Protein AF-A0A0S8DWH2-F1 (afdb_monomer_lite)

Sequence (334 aa):
MNEKETEKAPIVVSKSFMAVGPTLHYSHKNVLICWLLALAAFGVSCVFWSKIVSHTFWPFDAQTVTNPAFWRLDRSITTGVSIFEYPWQILVLGLLMGILAIVPVLISQLMSFRYSIPLVLQIAILANLPAFAICVLVSCIAAACRPLRFRSRFIAIALCAAPQLLYWGYFGPARGVEPIAWGVSFAPWICAWFDAMVIAGFVLGIGHFTRYRPGLTWIFTALTLVIAVVVFEKAIGFDELGYNLYVARNDPEHVSAFYDRAITKALDRTMQDADTKELLDKLFYPPDPIARRAELRTEVQKQLKNDNWPSWFTVPPELEYKQRKEELLKQYEL

Structure (mmCIF, N/CA/C/O backbone):
data_AF-A0A0S8DWH2-F1
#
_entry.id   AF-A0A0S8DWH2-F1
#
loop_
_atom_site.group_PDB
_atom_site.id
_atom_site.type_symbol
_atom_site.label_atom_id
_atom_site.label_alt_id
_atom_site.label_comp_id
_atom_site.label_asym_id
_atom_site.label_entity_id
_atom_site.label_seq_id
_atom_site.pdbx_PDB_ins_code
_atom_site.Cartn_x
_atom_site.Cartn_y
_atom_site.Cartn_z
_atom_site.occupancy
_atom_site.B_iso_or_equiv
_atom_site.auth_seq_id
_atom_site.auth_comp_id
_atom_site.auth_asym_id
_atom_site.auth_atom_id
_atom_site.pdbx_PDB_model_num
ATOM 1 N N . MET A 1 1 ? 28.442 24.600 -68.730 1.00 42.12 1 MET A N 1
ATOM 2 C CA . MET A 1 1 ? 27.976 23.527 -67.828 1.00 42.12 1 MET A CA 1
ATOM 3 C C . MET A 1 1 ? 28.825 23.565 -66.576 1.00 42.12 1 MET A C 1
ATOM 5 O O . MET A 1 1 ? 30.019 23.350 -66.690 1.00 42.12 1 MET A O 1
ATOM 9 N N . ASN A 1 2 ? 28.233 23.925 -65.440 1.00 39.81 2 ASN A N 1
ATOM 10 C CA . ASN A 1 2 ? 28.761 23.653 -64.101 1.00 39.81 2 ASN A CA 1
ATOM 11 C C . ASN A 1 2 ? 27.580 23.783 -63.134 1.00 39.81 2 ASN A C 1
ATOM 13 O O . ASN A 1 2 ? 27.291 24.865 -62.625 1.00 39.81 2 ASN A O 1
ATOM 17 N N . GLU A 1 3 ? 26.847 22.684 -62.964 1.00 43.75 3 GLU A N 1
ATOM 18 C CA . GLU A 1 3 ? 25.865 22.541 -61.893 1.00 43.75 3 GLU A CA 1
ATOM 19 C C . GLU A 1 3 ? 26.628 22.296 -60.589 1.00 43.75 3 GLU A C 1
ATOM 21 O O . GLU A 1 3 ? 27.319 21.294 -60.428 1.00 43.75 3 GLU A O 1
ATOM 26 N N . LYS A 1 4 ? 26.546 23.262 -59.671 1.00 48.41 4 LYS A N 1
ATOM 27 C CA . LYS A 1 4 ? 26.978 23.094 -58.284 1.00 48.41 4 LYS A CA 1
ATOM 28 C C . LYS A 1 4 ? 25.904 22.294 -57.554 1.00 48.41 4 LYS A C 1
ATOM 30 O O . LYS A 1 4 ? 24.844 22.834 -57.237 1.00 48.41 4 LYS A O 1
ATOM 35 N N . GLU A 1 5 ? 26.198 21.031 -57.266 1.00 51.09 5 GLU A N 1
ATOM 36 C CA . GLU A 1 5 ? 25.458 20.257 -56.274 1.00 51.09 5 GLU A CA 1
ATOM 37 C C . GLU A 1 5 ? 25.492 20.996 -54.931 1.00 51.09 5 GLU A C 1
ATOM 39 O O . GLU A 1 5 ? 26.545 21.347 -54.398 1.00 51.09 5 GLU A O 1
ATOM 44 N N . THR A 1 6 ? 24.308 21.289 -54.406 1.00 50.69 6 THR A N 1
ATOM 45 C CA . THR A 1 6 ? 24.119 21.895 -53.091 1.00 50.69 6 THR A CA 1
ATOM 46 C C . THR A 1 6 ? 24.064 20.769 -52.067 1.00 50.69 6 THR A C 1
ATOM 48 O O . THR A 1 6 ? 23.075 20.044 -51.957 1.00 50.69 6 THR A O 1
ATOM 51 N N . GLU A 1 7 ? 25.161 20.615 -51.334 1.00 49.44 7 GLU A N 1
ATOM 52 C CA . GLU A 1 7 ? 25.314 19.695 -50.212 1.00 49.44 7 GLU A CA 1
ATOM 53 C C . GLU A 1 7 ? 24.262 20.023 -49.134 1.00 49.44 7 GLU A C 1
ATOM 55 O O . GLU A 1 7 ? 24.327 21.043 -48.443 1.00 49.44 7 GLU A O 1
ATOM 60 N N . LYS A 1 8 ? 23.217 19.191 -49.031 1.00 54.03 8 LYS A N 1
ATOM 61 C CA . LYS A 1 8 ? 22.173 19.335 -48.009 1.00 54.03 8 LYS A CA 1
ATOM 62 C C . LYS A 1 8 ? 22.781 19.024 -46.643 1.00 54.03 8 LYS A C 1
ATOM 64 O O . LYS A 1 8 ? 23.083 17.869 -46.351 1.00 54.03 8 LYS A O 1
ATOM 69 N N . ALA A 1 9 ? 22.914 20.047 -45.800 1.00 55.25 9 ALA A N 1
ATOM 70 C CA . ALA A 1 9 ? 23.303 19.882 -44.405 1.00 55.25 9 ALA A CA 1
ATOM 71 C C . ALA A 1 9 ? 22.396 18.836 -43.717 1.00 55.25 9 ALA A C 1
ATOM 73 O O . ALA A 1 9 ? 21.171 18.877 -43.895 1.00 55.25 9 ALA A O 1
ATOM 74 N N . PRO A 1 10 ? 22.960 17.892 -42.941 1.00 51.62 10 PRO A N 1
ATOM 75 C CA . PRO A 1 10 ? 22.179 16.860 -42.280 1.00 51.62 10 PRO A CA 1
ATOM 76 C C . PRO A 1 10 ? 21.198 17.514 -41.307 1.00 51.62 10 PRO A C 1
ATOM 78 O O . PRO A 1 10 ? 21.593 18.246 -40.399 1.00 51.62 10 PRO A O 1
ATOM 81 N N . ILE A 1 11 ? 19.905 17.242 -41.494 1.00 57.22 11 ILE A N 1
ATOM 82 C CA . ILE A 1 11 ? 18.858 17.651 -40.559 1.00 57.22 11 ILE A CA 1
ATOM 83 C C . ILE A 1 11 ? 19.166 16.950 -39.236 1.00 57.22 11 ILE A C 1
ATOM 85 O O . ILE A 1 11 ? 18.961 15.743 -39.091 1.00 57.22 11 ILE A O 1
ATOM 89 N N . VAL A 1 12 ? 19.703 17.701 -38.274 1.00 50.03 12 VAL A N 1
ATOM 90 C CA . VAL A 1 12 ? 19.931 17.224 -36.911 1.00 50.03 12 VAL A CA 1
ATOM 91 C C . VAL A 1 12 ? 18.556 17.029 -36.280 1.00 50.03 12 VAL A C 1
ATOM 93 O O . VAL A 1 12 ? 17.987 17.946 -35.692 1.00 50.03 12 VAL A O 1
ATOM 96 N N . VAL A 1 13 ? 17.983 15.835 -36.449 1.00 56.94 13 VAL A N 1
ATOM 97 C CA . VAL A 1 13 ? 16.729 15.452 -35.798 1.00 56.94 13 VAL A CA 1
ATOM 98 C C . VAL A 1 13 ? 16.951 15.579 -34.296 1.00 56.94 13 VAL A C 1
ATOM 100 O O . VAL A 1 13 ? 17.781 14.868 -33.716 1.00 56.94 13 VAL A O 1
ATOM 103 N N . SER A 1 14 ? 16.244 16.520 -33.667 1.00 61.41 14 SER A N 1
ATOM 104 C CA . SER A 1 14 ? 16.361 16.746 -32.234 1.00 61.41 14 SER A CA 1
ATOM 105 C C . SER A 1 14 ? 16.018 15.446 -31.506 1.00 61.41 14 SER A C 1
ATOM 107 O O . SER A 1 14 ? 14.983 14.805 -31.704 1.00 61.41 14 SER A O 1
ATOM 109 N N . LYS A 1 15 ? 16.963 14.975 -30.698 1.00 68.81 15 LYS A N 1
ATOM 110 C CA . LYS A 1 15 ? 16.805 13.743 -29.934 1.00 68.81 15 LYS A CA 1
ATOM 111 C C . LYS A 1 15 ? 15.667 13.948 -28.929 1.00 68.81 15 LYS A C 1
ATOM 113 O O . LYS A 1 15 ? 15.822 14.739 -28.007 1.00 68.81 15 LYS A O 1
ATOM 118 N N . SER A 1 16 ? 14.559 13.215 -29.089 1.00 77.94 16 SER A N 1
ATOM 119 C CA . SER A 1 16 ? 13.405 13.258 -28.169 1.00 77.94 16 SER A CA 1
ATOM 120 C C . SER A 1 16 ? 13.849 13.221 -26.704 1.00 77.94 16 SER A C 1
ATOM 122 O O . SER A 1 16 ? 14.631 12.345 -26.334 1.00 77.94 16 SER A O 1
ATOM 124 N N . PHE A 1 17 ? 13.346 14.139 -25.877 1.00 78.62 17 PHE A N 1
ATOM 125 C CA . PHE A 1 17 ? 13.713 14.272 -24.462 1.00 78.62 17 PHE A CA 1
ATOM 126 C C . PHE A 1 17 ? 13.503 12.973 -23.661 1.00 78.62 17 PHE A C 1
ATOM 128 O O . PHE A 1 17 ? 14.317 12.629 -22.800 1.00 78.62 17 PHE A O 1
ATOM 135 N N . MET A 1 18 ? 12.466 12.204 -24.013 1.00 80.56 18 MET A N 1
ATOM 136 C CA . MET A 1 18 ? 12.177 10.899 -23.421 1.00 80.56 18 MET A CA 1
ATOM 137 C C . MET A 1 18 ? 12.936 9.789 -24.146 1.00 80.56 18 MET A C 1
ATOM 139 O O . MET A 1 18 ? 12.874 9.652 -25.372 1.00 80.56 18 MET A O 1
ATOM 143 N N . ALA A 1 19 ? 13.667 8.986 -23.379 1.00 77.50 19 ALA A N 1
ATOM 144 C CA . ALA A 1 19 ? 14.451 7.891 -23.920 1.00 77.50 19 ALA A CA 1
ATOM 145 C C . ALA A 1 19 ? 13.605 6.622 -24.099 1.00 77.50 19 ALA A C 1
ATOM 147 O O . ALA A 1 19 ? 12.845 6.228 -23.219 1.00 77.50 19 ALA A O 1
ATOM 148 N N . VAL A 1 20 ? 13.804 5.939 -25.225 1.00 81.50 20 VAL A N 1
ATOM 149 C CA . VAL A 1 20 ? 13.251 4.604 -25.476 1.00 81.50 20 VAL A CA 1
ATOM 150 C C . VAL A 1 20 ? 14.099 3.577 -24.715 1.00 81.50 20 VAL A C 1
ATOM 152 O O . VAL A 1 20 ? 15.334 3.648 -24.678 1.00 81.50 20 VAL A O 1
ATOM 155 N N . GLY A 1 21 ? 13.450 2.673 -23.997 1.00 81.50 21 GLY A N 1
ATOM 156 C CA . GLY A 1 21 ? 14.094 1.659 -23.176 1.00 81.50 21 GLY A CA 1
ATOM 157 C C . GLY A 1 21 ? 14.587 0.443 -23.982 1.00 81.50 21 GLY A C 1
ATOM 158 O O . GLY A 1 21 ? 14.133 0.207 -25.103 1.00 81.50 21 GLY A O 1
ATOM 159 N N . PRO A 1 22 ? 15.554 -0.326 -23.443 1.00 81.44 22 PRO A N 1
ATOM 160 C CA . PRO A 1 22 ? 16.189 -1.444 -24.145 1.00 81.44 22 PRO A CA 1
ATOM 161 C C . PRO A 1 22 ? 15.252 -2.624 -24.449 1.00 81.44 22 PRO A C 1
ATOM 163 O O . PRO A 1 22 ? 15.560 -3.416 -25.336 1.00 81.44 22 PRO A O 1
ATOM 166 N N . THR A 1 23 ? 14.119 -2.772 -23.757 1.00 75.44 23 THR A N 1
ATOM 167 C CA . THR A 1 23 ? 13.197 -3.897 -24.002 1.00 75.44 23 THR A CA 1
ATOM 168 C C . THR A 1 23 ? 12.442 -3.760 -25.325 1.00 75.44 23 THR A C 1
ATOM 170 O O . THR A 1 23 ? 11.896 -4.740 -25.823 1.00 75.44 23 THR A O 1
ATOM 173 N N . LEU A 1 24 ? 12.402 -2.564 -25.919 1.00 76.94 24 LEU A N 1
ATOM 174 C CA . LEU A 1 24 ? 11.666 -2.309 -27.161 1.00 76.94 24 LEU A CA 1
ATOM 175 C C . LEU A 1 24 ? 12.400 -2.804 -28.417 1.00 76.94 24 LEU A C 1
ATOM 177 O O . LEU A 1 24 ? 11.851 -2.724 -29.510 1.00 76.94 24 LEU A O 1
ATOM 181 N N . HIS A 1 25 ? 13.603 -3.371 -28.267 1.00 83.38 25 HIS A N 1
ATOM 182 C CA . HIS A 1 25 ? 14.289 -4.094 -29.342 1.00 83.38 25 HIS A CA 1
ATOM 183 C C . HIS A 1 25 ? 13.698 -5.490 -29.612 1.00 83.38 25 HIS A C 1
ATOM 185 O O . HIS A 1 25 ? 14.005 -6.092 -30.640 1.00 83.38 25 HIS A O 1
ATOM 191 N N . TYR A 1 26 ? 12.874 -6.025 -28.704 1.00 87.75 26 TYR A N 1
ATOM 192 C CA . TYR A 1 26 ? 12.198 -7.312 -28.886 1.00 87.75 26 TYR A CA 1
ATOM 193 C C . TYR A 1 26 ? 10.901 -7.169 -29.694 1.00 87.75 26 TYR A C 1
ATOM 195 O O . TYR A 1 26 ? 10.362 -6.077 -29.852 1.00 87.75 26 TYR A O 1
ATOM 203 N N . SER A 1 27 ? 10.363 -8.301 -30.169 1.00 91.12 27 SER A N 1
ATOM 204 C CA . SER A 1 27 ? 9.073 -8.340 -30.871 1.00 91.12 27 SER A CA 1
ATOM 205 C C . SER A 1 27 ? 7.977 -7.631 -30.071 1.00 91.12 27 SER A C 1
ATOM 207 O O . SER A 1 27 ? 7.747 -7.948 -28.900 1.00 91.12 27 SER A O 1
ATOM 209 N N . HIS A 1 28 ? 7.268 -6.714 -30.735 1.00 90.00 28 HIS A N 1
ATOM 210 C CA . HIS A 1 28 ? 6.213 -5.893 -30.141 1.00 90.00 28 HIS A CA 1
ATOM 211 C C . HIS A 1 28 ? 5.152 -6.738 -29.421 1.00 90.00 28 HIS A C 1
ATOM 213 O O . HIS A 1 28 ? 4.735 -6.405 -28.315 1.00 90.00 28 HIS A O 1
ATOM 219 N N . LYS A 1 29 ? 4.784 -7.892 -29.997 1.00 93.75 29 LYS A N 1
ATOM 220 C CA . LYS A 1 29 ? 3.831 -8.833 -29.391 1.00 93.75 29 LYS A CA 1
ATOM 221 C C . LYS A 1 29 ? 4.327 -9.357 -28.038 1.00 93.75 29 LYS A C 1
ATOM 223 O O . LYS A 1 29 ? 3.562 -9.392 -27.083 1.00 93.75 29 LYS A O 1
ATOM 228 N N . ASN A 1 30 ? 5.603 -9.730 -27.939 1.00 92.25 30 ASN A N 1
ATOM 229 C CA . ASN A 1 30 ? 6.179 -10.249 -26.696 1.00 92.25 30 ASN A CA 1
ATOM 230 C C . ASN A 1 30 ? 6.278 -9.160 -25.617 1.00 92.25 30 ASN A C 1
ATOM 232 O O . ASN A 1 30 ? 5.941 -9.400 -24.459 1.00 92.25 30 ASN A O 1
ATOM 236 N N . VAL A 1 31 ? 6.701 -7.952 -26.006 1.00 92.75 31 VAL A N 1
ATOM 237 C CA . VAL A 1 31 ? 6.775 -6.803 -25.091 1.00 92.75 31 VAL A CA 1
ATOM 238 C C . VAL A 1 31 ? 5.395 -6.476 -24.526 1.00 92.75 31 VAL A C 1
ATOM 240 O O . VAL A 1 31 ? 5.270 -6.336 -23.314 1.00 92.75 31 VAL A O 1
ATOM 243 N N . LEU A 1 32 ? 4.361 -6.424 -25.374 1.00 95.31 32 LEU A N 1
ATOM 244 C CA . LEU A 1 32 ? 2.990 -6.159 -24.939 1.00 95.31 32 LEU A CA 1
ATOM 245 C C . LEU A 1 32 ? 2.446 -7.239 -24.003 1.00 95.31 32 LEU A C 1
ATOM 247 O O . LEU A 1 32 ? 1.851 -6.896 -22.990 1.00 95.31 32 LEU A O 1
ATOM 251 N N . ILE A 1 33 ? 2.667 -8.525 -24.296 1.00 96.62 33 ILE A N 1
ATOM 252 C CA . ILE A 1 33 ? 2.208 -9.617 -23.421 1.00 96.62 33 ILE A CA 1
ATOM 253 C C . ILE A 1 33 ? 2.882 -9.519 -22.049 1.00 96.62 33 ILE A C 1
ATOM 255 O O . ILE A 1 33 ? 2.206 -9.546 -21.027 1.00 96.62 33 ILE A O 1
ATOM 259 N N . CYS A 1 34 ? 4.206 -9.351 -22.012 1.00 96.25 34 CYS A N 1
ATOM 260 C CA . CYS A 1 34 ? 4.941 -9.205 -20.755 1.00 96.25 34 CYS A CA 1
ATOM 261 C C . CYS A 1 34 ? 4.527 -7.947 -19.979 1.00 96.25 34 CYS A C 1
ATOM 263 O O . CYS A 1 34 ? 4.448 -7.983 -18.754 1.00 96.25 34 CYS A O 1
ATOM 265 N N . TRP A 1 35 ? 4.239 -6.847 -20.679 1.00 96.94 35 TRP A N 1
ATOM 266 C CA . TRP A 1 35 ? 3.705 -5.633 -20.070 1.00 96.94 35 TRP A CA 1
ATOM 267 C C . TRP A 1 35 ? 2.294 -5.844 -19.501 1.00 96.94 35 TRP A C 1
ATOM 269 O O . TRP A 1 35 ? 2.044 -5.427 -18.376 1.00 96.94 35 TRP A O 1
ATOM 279 N N . LEU A 1 36 ? 1.398 -6.536 -20.213 1.00 97.81 36 LEU A N 1
ATOM 280 C CA . LEU A 1 36 ? 0.058 -6.873 -19.714 1.00 97.81 36 LEU A CA 1
ATOM 281 C C . LEU A 1 36 ? 0.119 -7.773 -18.475 1.00 97.81 36 LEU A C 1
ATOM 283 O O . LEU A 1 36 ? -0.635 -7.557 -17.532 1.00 97.81 36 LEU A O 1
ATOM 287 N N . LEU A 1 37 ? 1.041 -8.740 -18.441 1.00 97.94 37 LEU A N 1
ATOM 288 C CA . LEU A 1 37 ? 1.274 -9.569 -17.255 1.00 97.94 37 LEU A CA 1
ATOM 289 C C . LEU A 1 37 ? 1.790 -8.738 -16.076 1.00 97.94 37 LEU A C 1
ATOM 291 O O . LEU A 1 37 ? 1.315 -8.914 -14.957 1.00 97.94 37 LEU A O 1
ATOM 295 N N . ALA A 1 38 ? 2.713 -7.799 -16.321 1.00 97.56 38 ALA A N 1
ATOM 296 C CA . ALA A 1 38 ? 3.177 -6.868 -15.291 1.00 97.56 38 ALA A CA 1
ATOM 297 C C . ALA A 1 38 ? 2.024 -6.003 -14.770 1.00 97.56 38 ALA A C 1
ATOM 299 O O . ALA A 1 38 ? 1.877 -5.842 -13.564 1.00 97.56 38 ALA A O 1
ATOM 300 N N . LEU A 1 39 ? 1.186 -5.494 -15.675 1.00 97.94 39 LEU A N 1
ATOM 301 C CA . LEU A 1 39 ? 0.019 -4.681 -15.354 1.00 97.94 39 LEU A CA 1
ATOM 302 C C . LEU A 1 39 ? -1.007 -5.457 -14.517 1.00 97.94 39 LEU A C 1
ATOM 304 O O . LEU A 1 39 ? -1.568 -4.899 -13.580 1.00 97.94 39 LEU A O 1
ATOM 308 N N . ALA A 1 40 ? -1.240 -6.731 -14.839 1.00 98.25 40 ALA A N 1
ATOM 309 C CA . ALA A 1 40 ? -2.152 -7.595 -14.097 1.00 98.25 40 ALA A CA 1
ATOM 310 C C . ALA A 1 40 ? -1.609 -7.925 -12.700 1.00 98.25 40 ALA A C 1
ATOM 312 O O . ALA A 1 40 ? -2.309 -7.717 -11.715 1.00 98.25 40 ALA A O 1
ATOM 313 N N . ALA A 1 41 ? -0.353 -8.378 -12.600 1.00 98.12 41 ALA A N 1
ATOM 314 C CA . ALA A 1 41 ? 0.277 -8.693 -11.316 1.00 98.12 41 ALA A CA 1
ATOM 315 C C . ALA A 1 41 ? 0.325 -7.464 -10.395 1.00 98.12 41 ALA A C 1
ATOM 317 O O . ALA A 1 41 ? -0.032 -7.556 -9.223 1.00 98.12 41 ALA A O 1
ATOM 318 N N . PHE A 1 42 ? 0.690 -6.304 -10.946 1.00 98.31 42 PHE A N 1
ATOM 319 C CA . PHE A 1 42 ? 0.694 -5.033 -10.227 1.00 98.31 42 PHE A CA 1
ATOM 320 C C . PHE A 1 42 ? -0.710 -4.626 -9.760 1.00 98.31 42 PHE A C 1
ATOM 322 O O . PHE A 1 42 ? -0.880 -4.225 -8.612 1.00 98.31 42 PHE A O 1
ATOM 329 N N . GLY A 1 43 ? -1.727 -4.798 -10.609 1.00 97.81 43 GLY A N 1
ATOM 330 C CA . GLY A 1 43 ? -3.118 -4.529 -10.246 1.00 97.81 43 GLY A CA 1
ATOM 331 C C . GLY A 1 43 ? -3.593 -5.386 -9.080 1.00 97.81 43 GLY A C 1
ATOM 332 O O . GLY A 1 43 ? -4.207 -4.861 -8.154 1.00 97.81 43 GLY A O 1
ATOM 333 N N . VAL A 1 44 ? -3.237 -6.675 -9.065 1.00 97.81 44 VAL A N 1
ATOM 334 C CA . VAL A 1 44 ? -3.514 -7.556 -7.920 1.00 97.81 44 VAL A CA 1
ATOM 335 C C . VAL A 1 44 ? -2.783 -7.067 -6.666 1.00 97.81 44 VAL A C 1
ATOM 337 O O . VAL A 1 44 ? -3.391 -7.041 -5.601 1.00 97.81 44 VAL A O 1
ATOM 340 N N . SER A 1 45 ? -1.530 -6.606 -6.770 1.00 97.94 45 SER A N 1
ATOM 341 C CA . SER A 1 45 ? -0.816 -6.005 -5.631 1.00 97.94 45 SER A CA 1
ATOM 342 C C . SER A 1 45 ? -1.524 -4.760 -5.085 1.00 97.94 45 SER A C 1
ATOM 344 O O . SER A 1 45 ? -1.651 -4.624 -3.871 1.00 97.94 45 SER A O 1
ATOM 346 N N . CYS A 1 46 ? -2.029 -3.873 -5.950 1.00 96.81 46 CYS A N 1
ATOM 347 C CA . CYS A 1 46 ? -2.792 -2.695 -5.522 1.00 96.81 46 CYS A CA 1
ATOM 348 C C . CYS A 1 46 ? -4.123 -3.068 -4.856 1.00 96.81 46 CYS A C 1
ATOM 350 O O . CYS A 1 46 ? -4.481 -2.492 -3.831 1.00 96.81 46 CYS A O 1
ATOM 352 N N . VAL A 1 47 ? -4.846 -4.040 -5.415 1.00 95.88 47 VAL A N 1
ATOM 353 C CA . VAL A 1 47 ? -6.103 -4.536 -4.839 1.00 95.88 47 VAL A CA 1
ATOM 354 C C . VAL A 1 47 ? -5.853 -5.197 -3.483 1.00 95.88 47 VAL A C 1
ATOM 356 O O . VAL A 1 47 ? -6.611 -4.974 -2.542 1.00 95.88 47 VAL A O 1
ATOM 359 N N . PHE A 1 48 ? -4.772 -5.966 -3.354 1.00 95.25 48 PHE A N 1
ATOM 360 C CA . PHE A 1 48 ? -4.395 -6.596 -2.093 1.00 95.25 48 PHE A CA 1
ATOM 361 C C . PHE A 1 48 ? -3.977 -5.563 -1.038 1.00 95.25 48 PHE A C 1
ATOM 363 O O . PHE A 1 48 ? -4.449 -5.635 0.094 1.00 95.25 48 PHE A O 1
ATOM 370 N N . TRP A 1 49 ? -3.201 -4.542 -1.421 1.00 94.75 49 TRP A N 1
ATOM 371 C CA . TRP A 1 49 ? -2.924 -3.381 -0.567 1.00 94.75 49 TRP A CA 1
ATOM 372 C C . TRP A 1 49 ? -4.217 -2.739 -0.053 1.00 94.75 49 TRP A C 1
ATOM 374 O O . TRP A 1 49 ? -4.389 -2.559 1.151 1.00 94.75 49 TRP A O 1
ATOM 384 N N . SER A 1 50 ? -5.156 -2.447 -0.955 1.00 91.94 50 SER A N 1
ATOM 385 C CA . SER A 1 50 ? -6.444 -1.867 -0.576 1.00 91.94 50 SER A CA 1
ATOM 386 C C . SER A 1 50 ? -7.242 -2.774 0.356 1.00 91.94 50 SER A C 1
ATOM 388 O O . SER A 1 50 ? -7.852 -2.296 1.312 1.00 91.94 50 SER A O 1
ATOM 390 N N . LYS A 1 51 ? -7.235 -4.088 0.113 1.00 90.69 51 LYS A N 1
ATOM 391 C CA . LYS A 1 51 ? -7.936 -5.040 0.975 1.00 90.69 51 LYS A CA 1
ATOM 392 C C . LYS A 1 51 ? -7.367 -5.025 2.395 1.00 90.69 51 LYS A C 1
ATOM 394 O O . LYS A 1 51 ? -8.151 -5.046 3.336 1.00 90.69 51 LYS A O 1
ATOM 399 N N . ILE A 1 52 ? -6.045 -4.941 2.544 1.00 89.62 52 ILE A N 1
ATOM 400 C CA . ILE A 1 52 ? -5.376 -4.888 3.851 1.00 89.62 52 ILE A CA 1
ATOM 401 C C . ILE A 1 52 ? -5.642 -3.558 4.567 1.00 89.62 52 ILE A C 1
ATOM 403 O O . ILE A 1 52 ? -5.948 -3.555 5.754 1.00 89.62 52 ILE A O 1
ATOM 407 N N . VAL A 1 53 ? -5.534 -2.429 3.861 1.00 86.88 53 VAL A N 1
ATOM 408 C CA . VAL A 1 53 ? -5.583 -1.092 4.483 1.00 86.88 53 VAL A CA 1
ATOM 409 C C . VAL A 1 53 ? -7.010 -0.566 4.658 1.00 86.88 53 VAL A C 1
ATOM 411 O O . VAL A 1 53 ? -7.295 0.155 5.608 1.00 86.88 53 VAL A O 1
ATOM 414 N N . SER A 1 54 ? -7.912 -0.872 3.727 1.00 79.50 54 SER A N 1
ATOM 415 C CA . SER A 1 54 ? -9.257 -0.278 3.657 1.00 79.50 54 SER A CA 1
ATOM 416 C C . SER A 1 54 ? -10.388 -1.305 3.691 1.00 79.50 54 SER A C 1
ATOM 418 O O . SER A 1 54 ? -11.549 -0.916 3.622 1.00 79.50 54 SER A O 1
ATOM 420 N N . HIS A 1 55 ? -10.088 -2.606 3.772 1.00 77.44 55 HIS A N 1
ATOM 421 C CA . HIS A 1 55 ? -11.051 -3.720 3.762 1.00 77.44 55 HIS A CA 1
ATOM 422 C C . HIS A 1 55 ? -11.863 -3.902 2.463 1.00 77.44 55 HIS A C 1
ATOM 424 O O . HIS A 1 55 ? -12.458 -4.961 2.229 1.00 77.44 55 HIS A O 1
ATOM 430 N N . THR A 1 56 ? -11.846 -2.916 1.573 1.00 79.50 56 THR A N 1
ATOM 431 C CA . THR A 1 56 ? -12.528 -2.930 0.281 1.00 79.50 56 THR A CA 1
ATOM 432 C C . THR A 1 56 ? -11.565 -3.280 -0.843 1.00 79.50 56 THR A C 1
ATOM 434 O O . THR A 1 56 ? -10.434 -2.803 -0.871 1.00 79.50 56 THR A O 1
ATOM 437 N N . PHE A 1 57 ? -12.027 -4.044 -1.832 1.00 78.19 57 PHE A N 1
ATOM 438 C CA . PHE A 1 57 ? -11.273 -4.252 -3.076 1.00 78.19 57 PHE A CA 1
ATOM 439 C C . PHE A 1 57 ? -11.275 -3.014 -3.988 1.00 78.19 57 PHE A C 1
ATOM 441 O O . PHE A 1 57 ? -10.457 -2.922 -4.900 1.00 78.19 57 PHE A O 1
ATOM 448 N N . TRP A 1 58 ? -12.189 -2.071 -3.737 1.00 77.56 58 TRP A N 1
ATOM 449 C CA . TRP A 1 58 ? -12.314 -0.819 -4.474 1.00 77.56 58 TRP A CA 1
ATOM 450 C C . TRP A 1 58 ? -12.561 0.356 -3.509 1.00 77.56 58 TRP A C 1
ATOM 452 O O . TRP A 1 58 ? -13.709 0.655 -3.186 1.00 77.56 58 TRP A O 1
ATOM 462 N N . PRO A 1 59 ? -11.493 1.000 -3.018 1.00 77.00 59 PRO A N 1
ATOM 463 C CA . PRO A 1 59 ? -11.551 2.045 -1.991 1.00 77.00 59 PRO A CA 1
ATOM 464 C C . PRO A 1 59 ? -11.718 3.459 -2.570 1.00 77.00 59 PRO A C 1
ATOM 466 O O . PRO A 1 59 ? -11.675 4.430 -1.819 1.00 77.00 59 PRO A O 1
ATOM 469 N N . PHE A 1 60 ? -11.797 3.599 -3.899 1.00 79.00 60 PHE A N 1
ATOM 470 C CA . PHE A 1 60 ? -11.671 4.896 -4.558 1.00 79.00 60 PHE A CA 1
ATOM 471 C C . PHE A 1 60 ? -12.752 5.878 -4.099 1.00 79.00 60 PHE A C 1
ATOM 473 O O . PHE A 1 60 ? -13.945 5.640 -4.292 1.00 79.00 60 PHE A O 1
ATOM 480 N N . ASP A 1 61 ? -12.301 7.019 -3.584 1.00 78.00 61 ASP A N 1
ATOM 481 C CA . ASP A 1 61 ? -13.147 8.142 -3.207 1.00 78.00 61 ASP A CA 1
ATOM 482 C C . ASP A 1 61 ? -12.557 9.446 -3.763 1.00 78.00 61 ASP A C 1
ATOM 484 O O . ASP A 1 61 ? -11.398 9.794 -3.517 1.00 78.00 61 ASP A O 1
ATOM 488 N N . ALA A 1 62 ? -13.375 10.202 -4.497 1.00 78.44 62 ALA A N 1
ATOM 489 C CA . ALA A 1 62 ? -12.992 11.497 -5.048 1.00 78.44 62 ALA A CA 1
ATOM 490 C C . ALA A 1 62 ? -12.575 12.500 -3.956 1.00 78.44 62 ALA A C 1
ATOM 492 O O . ALA A 1 62 ? -11.736 13.367 -4.213 1.00 78.44 62 ALA A O 1
ATOM 493 N N . GLN A 1 63 ? -13.098 12.369 -2.730 1.00 76.88 63 GLN A N 1
ATOM 494 C CA . GLN A 1 63 ? -12.693 13.210 -1.599 1.00 76.88 63 GLN A CA 1
ATOM 495 C C . GLN A 1 63 ? -11.262 12.914 -1.129 1.00 76.88 63 GLN A C 1
ATOM 497 O O . GLN A 1 63 ? -10.557 13.821 -0.683 1.00 76.88 63 GLN A O 1
ATOM 502 N N . THR A 1 64 ? -10.791 11.672 -1.286 1.00 76.81 64 THR A N 1
ATOM 503 C CA . THR A 1 64 ? -9.409 11.286 -0.950 1.00 76.81 64 THR A CA 1
ATOM 504 C C . THR A 1 64 ? -8.400 11.973 -1.874 1.00 76.81 64 THR A C 1
ATOM 506 O O . THR A 1 64 ? -7.297 12.332 -1.462 1.00 76.81 64 THR A O 1
ATOM 509 N N . VAL A 1 65 ? -8.787 12.231 -3.125 1.00 77.06 65 VAL A N 1
ATOM 510 C CA . VAL A 1 65 ? -7.938 12.931 -4.098 1.00 77.06 65 VAL A CA 1
ATOM 511 C C . VAL A 1 65 ? -7.814 14.419 -3.770 1.00 77.06 65 VAL A C 1
ATOM 513 O O . VAL A 1 65 ? -6.739 14.988 -3.939 1.00 77.06 65 VAL A O 1
ATOM 516 N N . THR A 1 66 ? -8.885 15.056 -3.294 1.00 78.12 66 THR A N 1
ATOM 517 C CA . THR A 1 66 ? -8.925 16.514 -3.093 1.00 78.12 66 THR A CA 1
ATOM 518 C C . THR A 1 66 ? -8.488 16.963 -1.706 1.00 78.12 66 THR A C 1
ATOM 520 O O . THR A 1 66 ? -8.047 18.102 -1.564 1.00 78.12 66 THR A O 1
ATOM 523 N N . ASN A 1 67 ? -8.574 16.099 -0.691 1.00 80.69 67 ASN A N 1
ATOM 524 C CA . ASN A 1 67 ? -8.228 16.458 0.678 1.00 80.69 67 ASN A CA 1
ATOM 525 C C . ASN A 1 67 ? -6.852 15.885 1.094 1.00 80.69 67 ASN A C 1
ATOM 527 O O . ASN A 1 67 ? -6.724 14.673 1.299 1.00 80.69 67 ASN A O 1
ATOM 531 N N . PRO A 1 68 ? -5.832 16.745 1.309 1.00 78.62 68 PRO A N 1
ATOM 532 C CA . PRO A 1 68 ? -4.485 16.327 1.707 1.00 78.62 68 PRO A CA 1
ATOM 533 C C . PRO A 1 68 ? -4.426 15.558 3.031 1.00 78.62 68 PRO A C 1
ATOM 535 O O . PRO A 1 68 ? -3.450 14.854 3.290 1.00 78.62 68 PRO A O 1
ATOM 538 N N . ALA A 1 69 ? -5.451 15.670 3.882 1.00 77.00 69 ALA A N 1
ATOM 539 C CA . ALA A 1 69 ? -5.522 14.918 5.130 1.00 77.00 69 ALA A CA 1
ATOM 540 C C . ALA A 1 69 ? -5.543 13.395 4.899 1.00 77.00 69 ALA A C 1
ATOM 542 O O . ALA A 1 69 ? -5.025 12.654 5.733 1.00 77.00 69 ALA A O 1
ATOM 543 N N . PHE A 1 70 ? -6.074 12.932 3.761 1.00 78.62 70 PHE A N 1
ATOM 544 C CA . PHE A 1 70 ? -6.143 11.508 3.410 1.00 78.62 70 PHE A CA 1
ATOM 545 C C . PHE A 1 70 ? -4.907 10.993 2.665 1.00 78.62 70 PHE A C 1
ATOM 547 O O . PHE A 1 70 ? -4.827 9.817 2.336 1.00 78.62 70 PHE A O 1
ATOM 554 N N . TRP A 1 71 ? -3.916 11.848 2.406 1.00 84.88 71 TRP A N 1
ATOM 555 C CA . TRP A 1 71 ? -2.691 11.462 1.695 1.00 84.88 71 TRP A CA 1
ATOM 556 C C . TRP A 1 71 ? -1.647 10.800 2.595 1.00 84.88 71 TRP A C 1
ATOM 558 O O . TRP A 1 71 ? -0.540 10.490 2.147 1.00 84.88 71 TRP A O 1
ATOM 568 N N . ARG A 1 72 ? -1.968 10.642 3.877 1.00 85.81 72 ARG A N 1
ATOM 569 C CA . ARG A 1 72 ? -1.054 10.175 4.912 1.00 85.81 72 ARG A CA 1
ATOM 570 C C . ARG A 1 72 ? -1.071 8.648 4.998 1.00 85.81 72 ARG A C 1
ATOM 572 O O . ARG A 1 72 ? -2.116 8.028 4.831 1.00 85.81 72 ARG A O 1
ATOM 579 N N . LEU A 1 73 ? 0.090 8.060 5.281 1.00 87.69 73 LEU A N 1
ATOM 580 C CA . LEU A 1 73 ? 0.266 6.610 5.424 1.00 87.69 73 LEU A CA 1
ATOM 581 C C . LEU A 1 73 ? 0.185 6.141 6.881 1.00 87.69 73 LEU A C 1
ATOM 583 O O . LEU A 1 73 ? 0.153 4.939 7.130 1.00 87.69 73 LEU A O 1
ATOM 587 N N . ASP A 1 74 ? 0.144 7.065 7.844 1.00 82.75 74 ASP A N 1
ATOM 588 C CA . ASP A 1 74 ? 0.062 6.737 9.269 1.00 82.75 74 ASP A CA 1
ATOM 589 C C . ASP A 1 74 ? -1.164 5.881 9.578 1.00 82.75 74 ASP A C 1
ATOM 591 O O . ASP A 1 74 ? -1.083 4.913 10.325 1.00 82.75 74 ASP A O 1
ATOM 595 N N . ARG A 1 75 ? -2.285 6.168 8.917 1.00 84.38 75 ARG A N 1
ATOM 596 C CA . ARG A 1 75 ? -3.500 5.368 9.058 1.00 84.38 75 ARG A CA 1
ATOM 597 C C . ARG A 1 75 ? -3.302 3.919 8.595 1.00 84.38 75 ARG A C 1
ATOM 599 O O . ARG A 1 75 ? -3.868 3.012 9.191 1.00 84.38 75 ARG A O 1
ATOM 606 N N . SER A 1 76 ? -2.465 3.684 7.585 1.00 84.62 76 SER A N 1
ATOM 607 C CA . SER A 1 76 ? -2.194 2.343 7.048 1.00 84.62 76 SER A CA 1
ATOM 608 C C . SER A 1 76 ? -1.377 1.454 7.988 1.00 84.62 76 SER A C 1
ATOM 610 O O . SER A 1 76 ? -1.354 0.245 7.789 1.00 84.62 76 SER A O 1
ATOM 612 N N . ILE A 1 77 ? -0.703 2.037 8.985 1.00 88.62 77 ILE A N 1
ATOM 613 C CA . ILE A 1 77 ? 0.093 1.302 9.980 1.00 88.62 77 ILE A CA 1
ATOM 614 C C . ILE A 1 77 ? -0.576 1.236 11.356 1.00 88.62 77 ILE A C 1
ATOM 616 O O . ILE A 1 77 ? -0.213 0.370 12.148 1.00 88.62 77 ILE A O 1
ATOM 620 N N . THR A 1 78 ? -1.520 2.137 11.652 1.00 84.19 78 THR A N 1
ATOM 621 C CA . THR A 1 78 ? -2.211 2.188 12.950 1.00 84.19 78 THR A CA 1
ATOM 622 C C . THR A 1 78 ? -3.636 1.651 12.926 1.00 84.19 78 THR A C 1
ATOM 624 O O . THR A 1 78 ? -4.148 1.312 13.985 1.00 84.19 78 THR A O 1
ATOM 627 N N . THR A 1 79 ? -4.300 1.591 11.767 1.00 76.00 79 THR A N 1
ATOM 628 C CA . THR A 1 79 ? -5.708 1.163 11.684 1.00 76.00 79 THR A CA 1
ATOM 629 C C . THR A 1 79 ? -5.867 -0.196 11.012 1.00 76.00 79 THR A C 1
ATOM 631 O O . THR A 1 79 ? -5.124 -0.533 10.092 1.00 76.00 79 THR A O 1
ATOM 634 N N . GLY A 1 80 ? -6.853 -0.972 11.472 1.00 75.81 80 GLY A N 1
ATOM 635 C CA . GLY A 1 80 ? -7.044 -2.361 11.060 1.00 75.81 80 GLY A CA 1
ATOM 636 C C . GLY A 1 80 ? -6.055 -3.268 11.777 1.00 75.81 80 GLY A C 1
ATOM 637 O O . GLY A 1 80 ? -6.176 -3.464 12.979 1.00 75.81 80 GLY A O 1
ATOM 638 N N . VAL A 1 81 ? -5.071 -3.792 11.048 1.00 82.44 81 VAL A N 1
ATOM 639 C CA . VAL A 1 81 ? -3.977 -4.584 11.625 1.00 82.44 81 VAL A CA 1
ATOM 640 C C . VAL A 1 81 ? -2.814 -3.647 11.929 1.00 82.44 81 VAL A C 1
ATOM 642 O O . VAL A 1 81 ? -2.038 -3.284 11.040 1.00 82.44 81 VAL A O 1
ATOM 645 N N . SER A 1 82 ? -2.722 -3.228 13.190 1.00 86.44 82 SER A N 1
ATOM 646 C CA . SER A 1 82 ? -1.661 -2.343 13.662 1.00 86.44 82 SER A CA 1
ATOM 647 C C . SER A 1 82 ? -0.303 -3.040 13.596 1.00 86.44 82 SER A C 1
ATOM 649 O O . SER A 1 82 ? -0.151 -4.171 14.057 1.00 86.44 82 SER A O 1
ATOM 651 N N . ILE A 1 83 ? 0.725 -2.349 13.096 1.00 91.06 83 ILE A N 1
ATOM 652 C CA . ILE A 1 83 ? 2.103 -2.876 13.106 1.00 91.06 83 ILE A CA 1
ATOM 653 C C . ILE A 1 83 ? 2.649 -3.076 14.527 1.00 91.06 83 ILE A C 1
ATOM 655 O O . ILE A 1 83 ? 3.628 -3.797 14.714 1.00 91.06 83 ILE A O 1
ATOM 659 N N . PHE A 1 84 ? 2.048 -2.406 15.515 1.00 89.62 84 PHE A N 1
ATOM 660 C CA . PHE A 1 84 ? 2.447 -2.497 16.917 1.00 89.62 84 PHE A CA 1
ATOM 661 C C . PHE A 1 84 ? 1.894 -3.757 17.587 1.00 89.62 84 PHE A C 1
ATOM 663 O O . PHE A 1 84 ? 2.519 -4.281 18.503 1.00 89.62 84 PHE A O 1
ATOM 670 N N . GLU A 1 85 ? 0.761 -4.258 17.100 1.00 87.06 85 GLU A N 1
ATOM 671 C CA . GLU A 1 85 ? 0.142 -5.506 17.558 1.00 87.06 85 GLU A CA 1
ATOM 672 C C . GLU A 1 85 ? 0.647 -6.696 16.737 1.00 87.06 85 GLU A C 1
ATOM 674 O O . GLU A 1 85 ? 0.974 -7.746 17.286 1.00 87.06 85 GLU A O 1
ATOM 679 N N . TYR A 1 86 ? 0.811 -6.496 15.425 1.00 90.12 86 TYR A N 1
ATOM 680 C CA . TYR A 1 86 ? 1.245 -7.507 14.468 1.00 90.12 86 TYR A CA 1
ATOM 681 C C . TYR A 1 86 ? 2.531 -7.073 13.751 1.00 90.12 86 TYR A C 1
ATOM 683 O O . TYR A 1 86 ? 2.477 -6.573 12.625 1.00 90.12 86 TYR A O 1
ATOM 691 N N . PRO A 1 87 ? 3.725 -7.313 14.328 1.00 92.62 87 PRO A N 1
ATOM 692 C CA . PRO A 1 87 ? 4.996 -6.899 13.725 1.00 92.62 87 PRO A CA 1
ATOM 693 C C . PRO A 1 87 ? 5.237 -7.454 12.315 1.00 92.62 87 PRO A C 1
ATOM 695 O O . PRO A 1 87 ? 5.900 -6.814 11.501 1.00 92.62 87 PRO A O 1
ATOM 698 N N . TRP A 1 88 ? 4.671 -8.617 11.978 1.00 94.19 88 TRP A N 1
ATOM 699 C CA . TRP A 1 88 ? 4.752 -9.195 10.630 1.00 94.19 88 TRP A CA 1
ATOM 700 C C . TRP A 1 88 ? 4.116 -8.311 9.551 1.00 94.19 88 TRP A C 1
ATOM 702 O O . TRP A 1 88 ? 4.546 -8.348 8.396 1.00 94.19 88 TRP A O 1
ATOM 712 N N . GLN A 1 89 ? 3.171 -7.449 9.929 1.00 93.81 89 GLN A N 1
ATOM 713 C CA . GLN A 1 89 ? 2.561 -6.466 9.040 1.00 93.81 89 GLN A CA 1
ATOM 714 C C . GLN A 1 89 ? 3.592 -5.474 8.481 1.00 93.81 89 GLN A C 1
ATOM 716 O O . GLN A 1 89 ? 3.425 -4.976 7.369 1.00 93.81 89 GLN A O 1
ATOM 721 N N . ILE A 1 90 ? 4.705 -5.242 9.191 1.00 95.44 90 ILE A N 1
ATOM 722 C CA . ILE A 1 90 ? 5.832 -4.439 8.698 1.00 95.44 90 ILE A CA 1
ATOM 723 C C . ILE A 1 90 ? 6.375 -5.019 7.391 1.00 95.44 90 ILE A C 1
ATOM 725 O O . ILE A 1 90 ? 6.593 -4.276 6.432 1.00 95.44 90 ILE A O 1
ATOM 729 N N . LEU A 1 91 ? 6.567 -6.341 7.338 1.00 97.12 91 LEU A N 1
ATOM 730 C CA . LEU A 1 91 ? 7.047 -7.017 6.136 1.00 97.12 91 LEU A CA 1
ATOM 731 C C . LEU A 1 91 ? 5.987 -6.996 5.037 1.00 97.12 91 LEU A C 1
ATOM 733 O O . LEU A 1 91 ? 6.313 -6.672 3.903 1.00 97.12 91 LEU A O 1
ATOM 737 N N . VAL A 1 92 ? 4.723 -7.281 5.356 1.00 96.62 92 VAL A N 1
ATOM 738 C CA . VAL A 1 92 ? 3.641 -7.294 4.355 1.00 96.62 92 VAL A CA 1
ATOM 739 C C . VAL A 1 92 ? 3.487 -5.923 3.692 1.00 96.62 92 VAL A C 1
ATOM 741 O O . VAL A 1 92 ? 3.539 -5.820 2.464 1.00 96.62 92 VAL A O 1
ATOM 744 N N . LEU A 1 93 ? 3.359 -4.857 4.489 1.00 96.31 93 LEU A N 1
ATOM 745 C CA . LEU A 1 93 ? 3.254 -3.489 3.979 1.00 96.31 93 LEU A CA 1
ATOM 746 C C . LEU A 1 93 ? 4.528 -3.069 3.241 1.00 96.31 93 LEU A C 1
ATOM 748 O O . LEU A 1 93 ? 4.434 -2.423 2.199 1.00 96.31 93 LEU A O 1
ATOM 752 N N . GLY A 1 94 ? 5.699 -3.469 3.744 1.00 97.25 94 GLY A N 1
ATOM 753 C CA . GLY A 1 94 ? 6.986 -3.218 3.105 1.00 97.25 94 GLY A CA 1
ATOM 754 C C . GLY A 1 94 ? 7.070 -3.813 1.700 1.00 97.25 94 GLY A C 1
ATOM 755 O O . GLY A 1 94 ? 7.303 -3.081 0.744 1.00 97.25 94 GLY A O 1
ATOM 756 N N . LEU A 1 95 ? 6.802 -5.111 1.551 1.00 98.25 95 LEU A N 1
ATOM 757 C CA . LEU A 1 95 ? 6.846 -5.813 0.261 1.00 98.25 95 LEU A CA 1
ATOM 758 C C . LEU A 1 95 ? 5.849 -5.225 -0.751 1.00 98.25 95 LEU A C 1
ATOM 760 O O . LEU A 1 95 ? 6.179 -5.007 -1.916 1.00 98.25 95 LEU A O 1
ATOM 764 N N . LEU A 1 96 ? 4.622 -4.917 -0.321 1.00 98.00 96 LEU A N 1
ATOM 765 C CA . LEU A 1 96 ? 3.627 -4.317 -1.214 1.00 98.00 96 LEU A CA 1
ATOM 766 C C . LEU A 1 96 ? 4.027 -2.903 -1.628 1.00 98.00 96 LEU A C 1
ATOM 768 O O . LEU A 1 96 ? 4.027 -2.578 -2.815 1.00 98.00 96 LEU A O 1
ATOM 772 N N . MET A 1 97 ? 4.417 -2.064 -0.673 1.00 97.69 97 MET A N 1
ATOM 773 C CA . MET A 1 97 ? 4.838 -0.699 -0.964 1.00 97.69 97 MET A CA 1
ATOM 774 C C . MET A 1 97 ? 6.112 -0.673 -1.829 1.00 97.69 97 MET A C 1
ATOM 776 O O . MET A 1 97 ? 6.235 0.185 -2.704 1.00 97.69 97 MET A O 1
ATOM 780 N N . GLY A 1 98 ? 7.016 -1.644 -1.664 1.00 98.12 98 GLY A N 1
ATOM 781 C CA . GLY A 1 98 ? 8.191 -1.849 -2.514 1.00 98.12 98 GLY A CA 1
ATOM 782 C C . GLY A 1 98 ? 7.819 -2.123 -3.973 1.00 98.12 98 GLY A C 1
ATOM 783 O O . GLY A 1 98 ? 8.294 -1.418 -4.872 1.00 98.12 98 GLY A O 1
ATOM 784 N N . ILE A 1 99 ? 6.884 -3.055 -4.215 1.00 98.50 99 ILE A N 1
ATOM 785 C CA . ILE A 1 99 ? 6.290 -3.301 -5.543 1.00 98.50 99 ILE A CA 1
ATOM 786 C C . ILE A 1 99 ? 5.709 -2.006 -6.125 1.00 98.50 99 ILE A C 1
ATOM 788 O O . ILE A 1 99 ? 6.068 -1.612 -7.242 1.00 98.50 99 ILE A O 1
ATOM 792 N N . LEU A 1 100 ? 4.829 -1.339 -5.368 1.00 98.25 100 LEU A N 1
ATOM 793 C CA . LEU A 1 100 ? 4.120 -0.129 -5.796 1.00 98.25 100 LEU A CA 1
ATOM 794 C C . LEU A 1 100 ? 5.099 1.006 -6.151 1.00 98.25 100 LEU A C 1
ATOM 796 O O . LEU A 1 100 ? 4.865 1.750 -7.105 1.00 98.25 100 LEU A O 1
ATOM 800 N N . ALA A 1 101 ? 6.220 1.109 -5.433 1.00 98.06 101 ALA A N 1
ATOM 801 C CA . ALA A 1 101 ? 7.240 2.128 -5.650 1.00 98.06 101 ALA A CA 1
ATOM 802 C C . ALA A 1 101 ? 8.060 1.911 -6.924 1.00 98.06 101 ALA A C 1
ATOM 804 O O . ALA A 1 101 ? 8.342 2.873 -7.647 1.00 98.06 101 ALA A O 1
ATOM 805 N N . ILE A 1 102 ? 8.503 0.672 -7.166 1.00 98.25 102 ILE A N 1
ATOM 806 C CA . ILE A 1 102 ? 9.602 0.405 -8.100 1.00 98.25 102 ILE A CA 1
ATOM 807 C C . ILE A 1 102 ? 9.147 -0.082 -9.467 1.00 98.25 102 ILE A C 1
ATOM 809 O O . ILE A 1 102 ? 9.787 0.232 -10.472 1.00 98.25 102 ILE A O 1
ATOM 813 N N . VAL A 1 103 ? 8.047 -0.832 -9.538 1.00 98.12 103 VAL A N 1
ATOM 814 C CA . VAL A 1 103 ? 7.602 -1.455 -10.790 1.00 98.12 103 VAL A CA 1
ATOM 815 C C . VAL A 1 103 ? 7.272 -0.410 -11.864 1.00 98.12 103 VAL A C 1
ATOM 817 O O . VAL A 1 103 ? 7.783 -0.549 -12.979 1.00 98.12 103 VAL A O 1
ATOM 820 N N . PRO A 1 104 ? 6.532 0.683 -11.581 1.00 98.19 104 PRO A N 1
ATOM 821 C CA . PRO A 1 104 ? 6.275 1.719 -12.582 1.00 98.19 104 PRO A CA 1
ATOM 822 C C . PRO A 1 104 ? 7.566 2.392 -13.066 1.00 98.19 104 PRO A C 1
ATOM 824 O O . PRO A 1 104 ? 7.721 2.655 -14.260 1.00 98.19 104 PRO A O 1
ATOM 827 N N . VAL A 1 105 ? 8.528 2.604 -12.161 1.00 97.44 105 VAL A N 1
ATOM 828 C CA . VAL A 1 105 ? 9.827 3.222 -12.467 1.00 97.44 105 VAL A CA 1
ATOM 829 C C . VAL A 1 105 ? 10.672 2.303 -13.354 1.00 97.44 105 VAL A C 1
ATOM 831 O O . VAL A 1 105 ? 11.237 2.757 -14.351 1.00 97.44 105 VAL A O 1
ATOM 834 N N . LEU A 1 106 ? 10.703 1.000 -13.054 1.00 96.81 106 LEU A N 1
ATOM 835 C CA . LEU A 1 106 ? 11.345 -0.024 -13.881 1.00 96.81 106 LEU A CA 1
ATOM 836 C C . LEU A 1 106 ? 10.728 -0.077 -15.280 1.00 96.81 106 LEU A C 1
ATOM 838 O O . LEU A 1 106 ? 11.464 -0.075 -16.264 1.00 96.81 106 LEU A O 1
ATOM 842 N N . ILE A 1 107 ? 9.396 -0.075 -15.390 1.00 96.75 107 ILE A N 1
ATOM 843 C CA . ILE A 1 107 ? 8.696 -0.052 -16.683 1.00 96.75 107 ILE A CA 1
ATOM 844 C C . ILE A 1 107 ? 9.021 1.233 -17.457 1.00 96.75 107 ILE A C 1
ATOM 846 O O . ILE A 1 107 ? 9.309 1.166 -18.656 1.00 96.75 107 ILE A O 1
ATOM 850 N N . SER A 1 108 ? 9.057 2.385 -16.781 1.00 95.56 108 SER A N 1
ATOM 851 C CA . SER A 1 108 ? 9.428 3.664 -17.396 1.00 95.56 108 SER A CA 1
ATOM 852 C C . SER A 1 108 ? 10.855 3.637 -17.964 1.00 95.56 108 SER A C 1
ATOM 854 O O . SER A 1 108 ? 11.084 4.046 -19.105 1.00 95.56 108 SER A O 1
ATOM 856 N N . GLN A 1 109 ? 11.815 3.090 -17.207 1.00 94.19 109 GLN A N 1
ATOM 857 C CA . GLN A 1 109 ? 13.222 3.018 -17.608 1.00 94.19 109 GLN A CA 1
ATOM 858 C C . GLN A 1 109 ? 13.490 1.952 -18.690 1.00 94.19 109 GLN A C 1
ATOM 860 O O . GLN A 1 109 ? 14.293 2.173 -19.606 1.00 94.19 109 GLN A O 1
ATOM 865 N N . LEU A 1 110 ? 12.866 0.775 -18.567 1.00 93.25 110 LEU A N 1
ATOM 866 C CA . LEU A 1 110 ? 13.137 -0.392 -19.409 1.00 93.25 110 LEU A CA 1
ATOM 867 C C . LEU A 1 110 ? 12.353 -0.386 -20.717 1.00 93.25 110 LEU A C 1
ATOM 869 O O . LEU A 1 110 ? 12.915 -0.807 -21.728 1.00 93.25 110 LEU A O 1
ATOM 873 N N . MET A 1 111 ? 11.115 0.117 -20.703 1.00 92.06 111 MET A N 1
ATOM 874 C CA . MET A 1 111 ? 10.234 0.227 -21.868 1.00 92.06 111 MET A CA 1
ATOM 875 C C . MET A 1 111 ? 10.117 1.690 -22.308 1.00 92.06 111 MET A C 1
ATOM 877 O O . MET A 1 111 ? 10.865 2.149 -23.168 1.00 92.06 111 MET A O 1
ATOM 881 N N . SER A 1 112 ? 9.168 2.435 -21.744 1.00 92.00 112 SER A N 1
ATOM 882 C CA . SER A 1 112 ? 9.027 3.880 -21.921 1.00 92.00 112 SER A CA 1
ATOM 883 C C . SER A 1 112 ? 8.064 4.433 -20.875 1.00 92.00 112 SER A C 1
ATOM 885 O O . SER A 1 112 ? 7.212 3.701 -20.3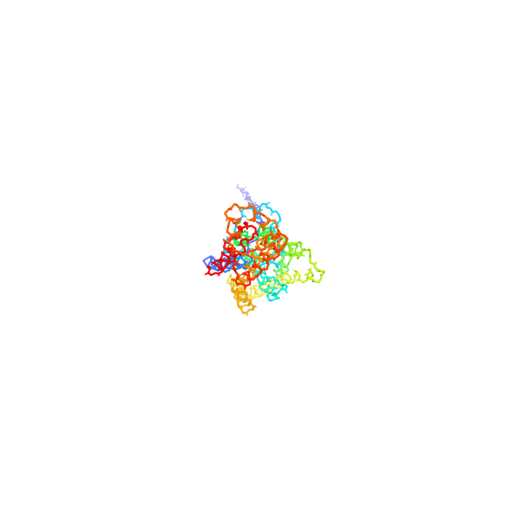68 1.00 92.00 112 SER A O 1
ATOM 887 N N . PHE A 1 113 ? 8.124 5.742 -20.638 1.00 94.12 113 PHE A N 1
ATOM 888 C CA . PHE A 1 113 ? 7.205 6.450 -19.744 1.00 94.12 113 PHE A CA 1
ATOM 889 C C . PHE A 1 113 ? 5.718 6.183 -20.041 1.00 94.12 113 PHE A C 1
ATOM 891 O O . PHE A 1 113 ? 4.899 6.084 -19.135 1.00 94.12 113 PHE A O 1
ATOM 898 N N . ARG A 1 114 ? 5.338 6.001 -21.312 1.00 95.00 114 ARG A N 1
ATOM 899 C CA . ARG A 1 114 ? 3.930 5.757 -21.675 1.00 95.00 114 ARG A CA 1
ATOM 900 C C . ARG A 1 114 ? 3.389 4.458 -21.078 1.00 95.00 114 ARG A C 1
ATOM 902 O O . ARG A 1 114 ? 2.224 4.405 -20.702 1.00 95.00 114 ARG A O 1
ATOM 909 N N . TYR A 1 115 ? 4.236 3.435 -20.955 1.00 95.31 115 TYR A N 1
ATOM 910 C CA . TYR A 1 115 ? 3.847 2.143 -20.392 1.00 95.31 115 TYR A CA 1
ATOM 911 C C . TYR A 1 115 ? 3.690 2.179 -18.869 1.00 95.31 115 TYR A C 1
ATOM 913 O O . TYR A 1 115 ? 3.020 1.300 -18.332 1.00 95.31 115 TYR A O 1
ATOM 921 N N . SER A 1 116 ? 4.270 3.168 -18.174 1.00 96.94 116 SER A N 1
ATOM 922 C CA . SER A 1 116 ? 4.129 3.309 -16.720 1.00 96.94 116 SER A CA 1
ATOM 923 C C . SER A 1 116 ? 2.857 4.051 -16.306 1.00 96.94 116 SER A C 1
ATOM 925 O O . SER A 1 116 ? 2.410 3.870 -15.178 1.00 96.94 116 SER A O 1
ATOM 927 N N . ILE A 1 117 ? 2.245 4.848 -17.195 1.00 97.75 117 ILE A N 1
ATOM 928 C CA . ILE A 1 117 ? 1.040 5.643 -16.882 1.00 97.75 117 ILE A CA 1
ATOM 929 C C . ILE A 1 117 ? -0.101 4.768 -16.331 1.00 97.75 117 ILE A C 1
ATOM 931 O O . ILE A 1 117 ? -0.633 5.119 -15.277 1.00 97.75 117 ILE A O 1
ATOM 935 N N . PRO A 1 118 ? -0.457 3.618 -16.943 1.00 98.12 118 PRO A N 1
ATOM 936 C CA . PRO A 1 118 ? -1.520 2.773 -16.399 1.00 98.12 118 PRO A CA 1
ATOM 937 C C . PRO A 1 118 ? -1.196 2.211 -15.011 1.00 98.12 118 PRO A C 1
ATOM 939 O O . PRO A 1 118 ? -2.099 2.083 -14.193 1.00 98.12 118 PRO A O 1
ATOM 942 N N . LEU A 1 119 ? 0.077 1.932 -14.709 1.00 97.94 119 LEU A N 1
ATOM 943 C CA . LEU A 1 119 ? 0.487 1.453 -13.387 1.00 97.94 119 LEU A CA 1
ATOM 944 C C . LEU A 1 119 ? 0.378 2.567 -12.336 1.00 97.94 119 LEU A C 1
ATOM 946 O O . LEU A 1 119 ? -0.146 2.342 -11.252 1.00 97.94 119 LEU A O 1
ATOM 950 N N . VAL A 1 120 ? 0.802 3.791 -12.667 1.00 98.06 120 VAL A N 1
ATOM 951 C CA . VAL A 1 120 ? 0.627 4.957 -11.780 1.00 98.06 120 VAL A CA 1
ATOM 952 C C . VAL A 1 120 ? -0.856 5.219 -11.508 1.00 98.06 120 VAL A C 1
ATOM 954 O O . VAL A 1 120 ? -1.240 5.500 -10.375 1.00 98.06 120 VAL A O 1
ATOM 957 N N . LEU A 1 121 ? -1.707 5.075 -12.527 1.00 96.94 121 LEU A N 1
ATOM 958 C CA . LEU A 1 121 ? -3.150 5.226 -12.373 1.00 96.94 121 LEU A CA 1
ATOM 959 C C . LEU A 1 121 ? -3.742 4.163 -11.434 1.00 96.94 121 LEU A C 1
ATOM 961 O O . LEU A 1 121 ? -4.611 4.483 -10.628 1.00 96.94 121 LEU A O 1
ATOM 965 N N . GLN A 1 122 ? -3.244 2.924 -11.478 1.00 96.75 122 GLN A N 1
ATOM 966 C CA . GLN A 1 122 ? -3.653 1.881 -10.534 1.00 96.75 122 GLN A CA 1
ATOM 967 C C . GLN A 1 122 ? -3.273 2.217 -9.086 1.00 96.75 122 GLN A C 1
ATOM 969 O O . GLN A 1 122 ? -4.068 1.953 -8.191 1.00 96.75 122 GLN A O 1
ATOM 974 N N . ILE A 1 123 ? -2.130 2.864 -8.837 1.00 96.50 123 ILE A N 1
ATOM 975 C CA . ILE A 1 123 ? -1.786 3.348 -7.486 1.00 96.50 123 ILE A CA 1
ATOM 976 C C . ILE A 1 123 ? -2.822 4.374 -7.002 1.00 96.50 123 ILE A C 1
ATOM 978 O O . ILE A 1 123 ? -3.300 4.298 -5.871 1.00 96.50 123 ILE A O 1
ATOM 982 N N . ALA A 1 124 ? -3.192 5.326 -7.859 1.00 94.25 124 ALA A N 1
ATOM 983 C CA . ALA A 1 124 ? -4.149 6.363 -7.490 1.00 94.25 124 ALA A CA 1
ATOM 984 C C . ALA A 1 124 ? -5.566 5.806 -7.272 1.00 94.25 124 ALA A C 1
ATOM 986 O O . ALA A 1 124 ? -6.232 6.210 -6.325 1.00 94.25 124 ALA A O 1
ATOM 987 N N . ILE A 1 125 ? -6.022 4.887 -8.132 1.00 92.81 125 ILE A N 1
ATOM 988 C CA . ILE A 1 125 ? -7.411 4.402 -8.134 1.00 92.81 125 ILE A CA 1
ATOM 989 C C . ILE A 1 125 ? -7.583 3.147 -7.275 1.00 92.81 125 ILE A C 1
ATOM 991 O O . ILE A 1 125 ? -8.439 3.119 -6.397 1.00 92.81 125 ILE A O 1
ATOM 995 N N . LEU A 1 126 ? -6.787 2.102 -7.523 1.00 94.12 126 LEU A N 1
ATOM 996 C CA . LEU A 1 126 ? -6.954 0.804 -6.862 1.00 94.12 126 LEU A CA 1
ATOM 997 C C . LEU A 1 126 ? -6.376 0.809 -5.449 1.00 94.12 126 LEU A C 1
ATOM 999 O O . LEU A 1 126 ? -6.992 0.256 -4.551 1.00 94.12 126 LEU A O 1
ATOM 1003 N N . ALA A 1 127 ? -5.210 1.432 -5.249 1.00 91.75 127 ALA A N 1
ATOM 1004 C CA . ALA A 1 127 ? -4.574 1.503 -3.931 1.00 91.75 127 ALA A CA 1
ATOM 1005 C C . ALA A 1 127 ? -5.011 2.729 -3.100 1.00 91.75 127 ALA A C 1
ATOM 1007 O O . ALA A 1 127 ? -4.657 2.807 -1.928 1.00 91.75 127 ALA A O 1
ATOM 1008 N N . ASN A 1 128 ? -5.769 3.667 -3.688 1.00 92.00 128 ASN A N 1
ATOM 1009 C CA . ASN A 1 128 ? -6.191 4.941 -3.083 1.00 92.00 128 ASN A CA 1
ATOM 1010 C C . ASN A 1 128 ? -5.040 5.807 -2.537 1.00 92.00 128 ASN A C 1
ATOM 1012 O O . ASN A 1 128 ? -5.171 6.447 -1.496 1.00 92.00 128 ASN A O 1
ATOM 1016 N N . LEU A 1 129 ? -3.892 5.827 -3.224 1.00 93.31 129 LEU A N 1
ATOM 1017 C CA . LEU A 1 129 ? -2.708 6.585 -2.798 1.00 93.31 129 LEU A CA 1
ATOM 1018 C C . LEU A 1 129 ? -2.349 7.692 -3.809 1.00 93.31 129 LEU A C 1
ATOM 1020 O O . LEU A 1 129 ? -1.332 7.591 -4.502 1.00 93.31 129 LEU A O 1
ATOM 1024 N N . PRO A 1 130 ? -3.147 8.772 -3.924 1.00 93.38 130 PRO A N 1
ATOM 1025 C CA . PRO A 1 130 ? -2.944 9.805 -4.943 1.00 93.38 130 PRO A CA 1
ATOM 1026 C C . PRO A 1 130 ? -1.621 10.567 -4.772 1.00 93.38 130 PRO A C 1
ATOM 1028 O O . PRO A 1 130 ? -0.903 10.776 -5.748 1.00 93.38 130 PRO A O 1
ATOM 1031 N N . ALA A 1 131 ? -1.242 10.926 -3.541 1.00 93.69 131 ALA A N 1
ATOM 1032 C CA . ALA A 1 131 ? 0.031 11.603 -3.280 1.00 93.69 131 ALA A CA 1
ATOM 1033 C C . ALA A 1 131 ? 1.236 10.728 -3.633 1.00 93.69 131 ALA A C 1
ATOM 1035 O O . ALA A 1 131 ? 2.173 11.183 -4.290 1.00 93.69 131 ALA A O 1
ATOM 1036 N N . PHE A 1 132 ? 1.181 9.447 -3.261 1.00 96.06 132 PHE A N 1
ATOM 1037 C CA . PHE A 1 132 ? 2.226 8.503 -3.627 1.00 96.06 132 PHE A CA 1
ATOM 1038 C C . PHE A 1 132 ? 2.307 8.314 -5.144 1.00 96.06 132 PHE A C 1
ATOM 1040 O O . PHE A 1 132 ? 3.403 8.304 -5.700 1.00 96.06 132 PHE A O 1
ATOM 1047 N N . ALA A 1 133 ? 1.163 8.242 -5.834 1.00 96.69 133 ALA A N 1
ATOM 1048 C CA . ALA A 1 133 ? 1.116 8.164 -7.289 1.00 96.69 133 ALA A CA 1
ATOM 1049 C C . ALA A 1 133 ? 1.790 9.377 -7.954 1.00 96.69 133 ALA A C 1
ATOM 1051 O O . ALA A 1 133 ? 2.508 9.197 -8.936 1.00 96.69 133 ALA A O 1
ATOM 1052 N N . ILE A 1 134 ? 1.639 10.591 -7.406 1.00 96.50 134 ILE A N 1
ATOM 1053 C CA . ILE A 1 134 ? 2.355 11.789 -7.881 1.00 96.50 134 ILE A CA 1
ATOM 1054 C C . ILE A 1 134 ? 3.868 11.624 -7.699 1.00 96.50 134 ILE A C 1
ATOM 1056 O O . ILE A 1 134 ? 4.627 11.866 -8.638 1.00 96.50 134 ILE A O 1
ATOM 1060 N N . CYS A 1 135 ? 4.325 11.172 -6.529 1.00 97.62 135 CYS A N 1
ATOM 1061 C CA . CYS A 1 135 ? 5.746 10.913 -6.291 1.00 97.62 135 CYS A CA 1
ATOM 1062 C C . CYS A 1 135 ? 6.297 9.870 -7.271 1.00 97.62 135 CYS A C 1
ATOM 1064 O O . CYS A 1 135 ? 7.315 10.113 -7.915 1.00 97.62 135 CYS A O 1
ATOM 1066 N N . VAL A 1 136 ? 5.591 8.752 -7.463 1.00 98.06 136 VAL A N 1
ATOM 1067 C CA . VAL A 1 136 ? 5.967 7.714 -8.431 1.00 98.06 136 VAL A CA 1
ATOM 1068 C C . VAL A 1 136 ? 5.937 8.248 -9.866 1.00 98.06 136 VAL A C 1
ATOM 1070 O O . VAL A 1 136 ? 6.806 7.888 -10.659 1.00 98.06 136 VAL A O 1
ATOM 1073 N N . LEU A 1 137 ? 5.002 9.135 -10.218 1.00 97.88 137 LEU A N 1
ATOM 1074 C CA . LEU A 1 137 ? 4.952 9.786 -11.528 1.00 97.88 137 LEU A CA 1
ATOM 1075 C C . LEU A 1 137 ? 6.207 10.627 -11.777 1.00 97.88 137 LEU A C 1
ATOM 1077 O O . LEU A 1 137 ? 6.834 10.480 -12.827 1.00 97.88 137 LEU A O 1
ATOM 1081 N N . VAL A 1 138 ? 6.600 11.462 -10.808 1.00 97.38 138 VAL A N 1
ATOM 1082 C CA . VAL A 1 138 ? 7.836 12.260 -10.872 1.00 97.38 138 VAL A CA 1
ATOM 1083 C C . VAL A 1 138 ? 9.046 11.344 -11.053 1.00 97.38 138 VAL A C 1
ATOM 1085 O O . VAL A 1 138 ? 9.884 11.595 -11.920 1.00 97.38 138 VAL A O 1
ATOM 1088 N N . SER A 1 139 ? 9.098 10.235 -10.323 1.00 97.19 139 SER A N 1
ATOM 1089 C CA . SER A 1 139 ? 10.159 9.230 -10.431 1.00 97.19 139 SER A CA 1
ATOM 1090 C C . SER A 1 139 ? 10.177 8.516 -11.783 1.00 97.19 139 SER A C 1
ATOM 1092 O O . SER A 1 139 ? 11.245 8.278 -12.349 1.00 97.19 139 SER A O 1
ATOM 1094 N N . CYS A 1 140 ? 9.007 8.218 -12.355 1.00 96.69 140 CYS A N 1
ATOM 1095 C CA . CYS A 1 140 ? 8.886 7.651 -13.698 1.00 96.69 140 CYS A CA 1
ATOM 1096 C C . CYS A 1 140 ? 9.373 8.637 -14.764 1.00 96.69 140 CYS A C 1
ATOM 1098 O O . CYS A 1 140 ? 10.079 8.222 -15.686 1.00 96.69 140 CYS A O 1
ATOM 1100 N N . ILE A 1 141 ? 9.026 9.923 -14.637 1.00 95.44 141 ILE A N 1
ATOM 1101 C CA . ILE A 1 141 ? 9.517 10.988 -15.521 1.00 95.44 141 ILE A CA 1
ATOM 1102 C C . ILE A 1 141 ? 11.040 11.068 -15.407 1.00 95.44 141 ILE A C 1
ATOM 1104 O O . ILE A 1 141 ? 11.728 10.945 -16.418 1.00 95.44 141 ILE A O 1
ATOM 1108 N N . ALA A 1 142 ? 11.570 11.182 -14.187 1.00 94.19 142 ALA A N 1
ATOM 1109 C CA . ALA A 1 142 ? 13.004 11.248 -13.922 1.00 94.19 142 ALA A CA 1
ATOM 1110 C C . ALA A 1 142 ? 13.764 10.059 -14.536 1.00 94.19 142 ALA A C 1
ATOM 1112 O O . ALA A 1 142 ? 14.769 10.259 -15.216 1.00 94.19 142 ALA A O 1
ATOM 1113 N N . ALA A 1 143 ? 13.239 8.837 -14.399 1.00 93.19 143 ALA A N 1
ATOM 1114 C CA . ALA A 1 143 ? 13.852 7.631 -14.955 1.00 93.19 143 ALA A CA 1
ATOM 1115 C C . ALA A 1 143 ? 13.808 7.557 -16.497 1.00 93.19 143 ALA A C 1
ATOM 1117 O O . ALA A 1 143 ? 14.673 6.921 -17.111 1.00 93.19 143 ALA A O 1
ATOM 1118 N N . ALA A 1 144 ? 12.824 8.198 -17.137 1.00 90.75 144 ALA A N 1
ATOM 1119 C CA . ALA A 1 144 ? 12.708 8.278 -18.596 1.00 90.75 144 ALA A CA 1
ATOM 1120 C C . ALA A 1 144 ? 13.510 9.439 -19.213 1.00 90.75 144 ALA A C 1
ATOM 1122 O O . ALA A 1 144 ? 13.849 9.393 -20.404 1.00 90.75 144 ALA A O 1
ATOM 1123 N N . CYS A 1 145 ? 13.818 10.473 -18.426 1.00 89.56 145 CYS A N 1
ATOM 1124 C CA . CYS A 1 145 ? 14.589 11.636 -18.848 1.00 89.56 145 CYS A CA 1
ATOM 1125 C C . CYS A 1 145 ? 16.034 11.249 -19.196 1.00 89.56 145 CYS A C 1
ATOM 1127 O O . CYS A 1 145 ? 16.780 10.730 -18.366 1.00 89.56 145 CYS A O 1
ATOM 1129 N N . ARG A 1 146 ? 16.483 11.587 -20.414 1.00 81.12 146 ARG A N 1
ATOM 1130 C CA . ARG A 1 146 ? 17.888 11.405 -20.831 1.00 81.12 146 ARG A CA 1
ATOM 1131 C C . ARG A 1 146 ? 18.946 11.958 -19.862 1.00 81.12 146 ARG A C 1
ATOM 1133 O O . ARG A 1 146 ? 19.921 11.238 -19.668 1.00 81.12 146 ARG A O 1
ATOM 1140 N N . PRO A 1 147 ? 18.815 13.164 -19.267 1.00 80.06 147 PRO A N 1
ATOM 1141 C CA . PRO A 1 147 ? 19.865 13.700 -18.393 1.00 80.06 147 PRO A CA 1
ATOM 1142 C C . PRO A 1 147 ? 20.106 12.857 -17.133 1.00 80.06 147 PRO A C 1
ATOM 1144 O O . PRO A 1 147 ? 21.235 12.786 -16.663 1.00 80.06 147 PRO A O 1
ATOM 1147 N N . LEU A 1 148 ? 19.074 12.184 -16.618 1.00 79.62 148 LEU A N 1
ATOM 1148 C CA . LEU A 1 148 ? 19.156 11.336 -15.422 1.00 79.62 148 LEU A CA 1
ATOM 1149 C C . LEU A 1 148 ? 19.353 9.850 -15.757 1.00 79.62 148 LEU A C 1
ATOM 1151 O O . LEU A 1 148 ? 19.544 9.014 -14.872 1.00 79.62 148 LEU A O 1
ATOM 1155 N N . ARG A 1 149 ? 19.372 9.500 -17.049 1.00 78.69 149 ARG A N 1
ATOM 1156 C CA . ARG A 1 149 ? 19.679 8.152 -17.528 1.00 78.69 149 ARG A CA 1
ATOM 1157 C C . ARG A 1 149 ? 21.192 7.957 -17.578 1.00 78.69 149 ARG A C 1
ATOM 1159 O O . ARG A 1 149 ? 21.802 7.929 -18.647 1.00 78.69 149 ARG A O 1
ATOM 1166 N N . PHE A 1 150 ? 21.788 7.814 -16.396 1.00 81.94 150 PHE A N 1
ATOM 1167 C CA . PHE A 1 150 ? 23.199 7.468 -16.247 1.00 81.94 150 PHE A CA 1
ATOM 1168 C C . PHE A 1 150 ? 23.550 6.188 -17.014 1.00 81.94 150 PHE A C 1
ATOM 1170 O O . PHE A 1 150 ? 22.709 5.318 -17.259 1.00 81.94 150 PHE A O 1
ATOM 1177 N N . ARG A 1 151 ? 24.842 6.032 -17.332 1.00 84.50 151 ARG A N 1
ATOM 1178 C CA . ARG A 1 151 ? 25.373 4.794 -17.925 1.00 84.50 151 ARG A CA 1
ATOM 1179 C C . ARG A 1 151 ? 25.067 3.572 -17.049 1.00 84.50 151 ARG A C 1
ATOM 1181 O O . ARG A 1 151 ? 24.775 2.502 -17.581 1.00 84.50 151 ARG A O 1
ATOM 1188 N N . SER A 1 152 ? 25.095 3.742 -15.724 1.00 88.88 152 SER A N 1
ATOM 1189 C CA . SER A 1 152 ? 24.626 2.731 -14.774 1.00 88.88 152 SER A CA 1
ATOM 1190 C C . SER A 1 152 ? 23.124 2.870 -14.535 1.00 88.88 152 SER A C 1
ATOM 1192 O O . SER A 1 152 ? 22.662 3.833 -13.922 1.00 88.88 152 SER A O 1
ATOM 1194 N N . ARG A 1 153 ? 22.360 1.868 -14.984 1.00 90.00 153 ARG A N 1
ATOM 1195 C CA . ARG A 1 153 ? 20.904 1.809 -14.775 1.00 90.00 153 ARG A CA 1
ATOM 1196 C C . ARG A 1 153 ? 20.524 1.650 -13.297 1.00 90.00 153 ARG A C 1
ATOM 1198 O O . ARG A 1 153 ? 19.463 2.134 -12.916 1.00 90.00 153 ARG A O 1
ATOM 1205 N N . PHE A 1 154 ? 21.391 1.029 -12.490 1.00 91.81 154 PHE A N 1
ATOM 1206 C CA . PHE A 1 154 ? 21.198 0.847 -11.046 1.00 91.81 154 PHE A CA 1
ATOM 1207 C C . PHE A 1 154 ? 21.194 2.184 -10.306 1.00 91.81 154 PHE A C 1
ATOM 1209 O O . PHE A 1 154 ? 20.242 2.492 -9.597 1.00 91.81 154 PHE A O 1
ATOM 1216 N N . ILE A 1 155 ? 22.221 3.009 -10.542 1.00 91.31 155 ILE A N 1
ATOM 1217 C CA . ILE A 1 155 ? 22.344 4.336 -9.920 1.00 91.31 155 ILE A CA 1
ATOM 1218 C C . ILE A 1 155 ? 21.175 5.226 -10.346 1.00 91.31 155 ILE A C 1
ATOM 1220 O O . ILE A 1 155 ? 20.592 5.913 -9.514 1.00 91.31 155 ILE A O 1
ATOM 1224 N N . ALA A 1 156 ? 20.798 5.175 -11.628 1.00 91.69 156 ALA A N 1
ATOM 1225 C CA . ALA A 1 156 ? 19.659 5.933 -12.132 1.00 91.69 156 ALA A CA 1
ATOM 1226 C C . ALA A 1 156 ? 18.360 5.580 -11.394 1.00 91.69 156 ALA A C 1
ATOM 1228 O O . ALA A 1 156 ? 17.658 6.488 -10.966 1.00 91.69 156 ALA A O 1
ATOM 1229 N N . ILE A 1 157 ? 18.054 4.292 -11.195 1.00 93.12 157 ILE A N 1
ATOM 1230 C CA . ILE A 1 157 ? 16.849 3.888 -10.457 1.00 93.12 157 ILE A CA 1
ATOM 1231 C C . ILE A 1 157 ? 16.916 4.297 -8.987 1.00 93.12 157 ILE A C 1
ATOM 1233 O O . ILE A 1 157 ? 15.946 4.862 -8.490 1.00 93.12 157 ILE A O 1
ATOM 1237 N N . ALA A 1 158 ? 18.044 4.061 -8.313 1.00 93.12 158 ALA A N 1
ATOM 1238 C CA . ALA A 1 158 ? 18.196 4.425 -6.907 1.00 93.12 158 ALA A CA 1
ATOM 1239 C C . ALA A 1 158 ? 17.994 5.935 -6.691 1.00 93.12 158 ALA A C 1
ATOM 1241 O O . ALA A 1 158 ? 17.267 6.336 -5.787 1.00 93.12 158 ALA A O 1
ATOM 1242 N N . LEU A 1 159 ? 18.565 6.771 -7.567 1.00 93.81 159 LEU A N 1
ATOM 1243 C CA . LEU A 1 159 ? 18.401 8.223 -7.500 1.00 93.81 159 LEU A CA 1
ATOM 1244 C C . LEU A 1 159 ? 16.974 8.660 -7.858 1.00 93.81 159 LEU A C 1
ATOM 1246 O O . LEU A 1 159 ? 16.400 9.519 -7.192 1.00 93.81 159 LEU A O 1
ATOM 1250 N N . CYS A 1 160 ? 16.379 8.063 -8.895 1.00 94.81 160 CYS A N 1
ATOM 1251 C CA . CYS A 1 160 ? 15.015 8.393 -9.307 1.00 94.81 160 CYS A CA 1
ATOM 1252 C C . CYS A 1 160 ? 13.964 7.934 -8.289 1.00 94.81 160 CYS A C 1
ATOM 1254 O O . CYS A 1 160 ? 12.842 8.408 -8.371 1.00 94.81 160 CYS A O 1
ATOM 1256 N N . ALA A 1 161 ? 14.301 7.063 -7.332 1.00 94.81 161 ALA A N 1
ATOM 1257 C CA . ALA A 1 161 ? 13.416 6.662 -6.236 1.00 94.81 161 ALA A CA 1
ATOM 1258 C C . ALA A 1 161 ? 13.362 7.678 -5.067 1.00 94.81 161 ALA A C 1
ATOM 1260 O O . ALA A 1 161 ? 12.645 7.467 -4.087 1.00 94.81 161 ALA A O 1
ATOM 1261 N N . ALA A 1 162 ? 14.111 8.787 -5.141 1.00 95.75 162 ALA A N 1
ATOM 1262 C CA . ALA A 1 162 ? 14.160 9.793 -4.078 1.00 95.75 162 ALA A CA 1
ATOM 1263 C C . ALA A 1 162 ? 12.798 10.445 -3.742 1.00 95.75 162 ALA A C 1
ATOM 1265 O O . ALA A 1 162 ? 12.520 10.614 -2.553 1.00 95.75 162 ALA A O 1
ATOM 1266 N N . PRO A 1 163 ? 11.911 10.777 -4.707 1.00 97.25 163 PRO A N 1
ATOM 1267 C CA . PRO A 1 163 ? 10.588 11.316 -4.383 1.00 97.25 163 PRO A CA 1
ATOM 1268 C C . PRO A 1 163 ? 9.749 10.388 -3.492 1.00 97.25 163 PRO A C 1
ATOM 1270 O O . PRO A 1 163 ? 9.045 10.872 -2.609 1.00 97.25 163 PRO A O 1
ATOM 1273 N N . GLN A 1 164 ? 9.843 9.066 -3.680 1.00 96.44 164 GLN A N 1
ATOM 1274 C CA . GLN A 1 164 ? 9.158 8.082 -2.836 1.00 96.44 164 GLN A CA 1
ATOM 1275 C C . GLN A 1 164 ? 9.722 8.077 -1.412 1.00 96.44 164 GLN A C 1
ATOM 1277 O O . GLN A 1 164 ? 8.951 8.063 -0.457 1.00 96.44 164 GLN A O 1
ATOM 1282 N N . LEU A 1 165 ? 11.048 8.160 -1.259 1.00 96.00 165 LEU A N 1
ATOM 1283 C CA . LEU A 1 165 ? 11.696 8.247 0.055 1.00 96.00 165 LEU A CA 1
ATOM 1284 C C . LEU A 1 165 ? 11.267 9.501 0.823 1.00 96.00 165 LEU A C 1
ATOM 1286 O O . LEU A 1 165 ? 10.970 9.420 2.012 1.00 96.00 165 LEU A O 1
ATOM 1290 N N . LEU A 1 166 ? 11.198 10.650 0.145 1.00 96.38 166 LEU A N 1
ATOM 1291 C CA . LEU A 1 166 ? 10.717 11.895 0.750 1.00 96.38 166 LEU A CA 1
ATOM 1292 C C . LEU A 1 166 ? 9.257 11.773 1.195 1.00 96.38 166 LEU A C 1
ATOM 1294 O O . LEU A 1 166 ? 8.910 12.209 2.293 1.00 96.38 166 LEU A O 1
ATOM 1298 N N . TYR A 1 167 ? 8.416 11.145 0.371 1.00 95.88 167 TYR A N 1
ATOM 1299 C CA . TYR A 1 167 ? 7.024 10.883 0.718 1.00 95.88 167 TYR A CA 1
ATOM 1300 C C . TYR A 1 167 ? 6.907 9.995 1.959 1.00 95.88 167 TYR A C 1
ATOM 1302 O O . TYR A 1 167 ? 6.213 10.365 2.903 1.00 95.88 167 TYR A O 1
ATOM 1310 N N . TRP A 1 168 ? 7.630 8.877 2.012 1.00 96.25 168 TRP A N 1
ATOM 1311 C CA . TRP A 1 168 ? 7.638 7.999 3.182 1.00 96.25 168 TRP A CA 1
ATOM 1312 C C . TRP A 1 168 ? 8.200 8.680 4.432 1.00 96.25 168 TRP A C 1
ATOM 1314 O O . TRP A 1 168 ? 7.646 8.520 5.515 1.00 96.25 168 TRP A O 1
ATOM 1324 N N . GLY A 1 169 ? 9.250 9.490 4.292 1.00 93.75 169 GLY A N 1
ATOM 1325 C CA . GLY A 1 169 ? 9.826 10.248 5.402 1.00 93.75 169 GLY A CA 1
ATOM 1326 C C . GLY A 1 169 ? 8.843 11.247 6.020 1.00 93.75 169 GLY A C 1
ATOM 1327 O O . GLY A 1 169 ? 8.791 11.393 7.238 1.00 93.75 169 GLY A O 1
ATOM 1328 N N . TYR A 1 170 ? 8.040 11.918 5.189 1.00 93.81 170 TYR A N 1
ATOM 1329 C CA . TYR A 1 170 ? 7.125 12.967 5.644 1.00 93.81 170 TYR A CA 1
ATOM 1330 C C . TYR A 1 170 ? 5.729 12.448 6.032 1.00 93.81 170 TYR A C 1
ATOM 1332 O O . TYR A 1 170 ? 5.154 12.887 7.030 1.00 93.81 170 TYR A O 1
ATOM 1340 N N . PHE A 1 171 ? 5.169 11.522 5.249 1.00 92.94 171 PHE A N 1
ATOM 1341 C CA . PHE A 1 171 ? 3.795 11.024 5.398 1.00 92.94 171 PHE A CA 1
ATOM 1342 C C . PHE A 1 171 ? 3.691 9.638 6.044 1.00 92.94 171 PHE A C 1
ATOM 1344 O O . PHE A 1 171 ? 2.586 9.247 6.418 1.00 92.94 171 PHE A O 1
ATOM 1351 N N . GLY A 1 172 ? 4.808 8.921 6.178 1.00 89.94 172 GLY A N 1
ATOM 1352 C CA . GLY A 1 172 ? 4.900 7.589 6.776 1.00 89.94 172 GLY A CA 1
ATOM 1353 C C . GLY A 1 172 ? 4.727 7.477 8.296 1.00 89.94 172 GLY A C 1
ATOM 1354 O O . GLY A 1 172 ? 4.150 6.478 8.723 1.00 89.94 172 GLY A O 1
ATOM 1355 N N . PRO A 1 173 ? 5.217 8.412 9.136 1.00 92.12 173 PRO A N 1
ATOM 1356 C CA . PRO A 1 173 ? 5.269 8.155 10.571 1.00 92.12 173 PRO A CA 1
ATOM 1357 C C . PRO A 1 173 ? 3.918 8.292 11.274 1.00 92.12 173 PRO A C 1
ATOM 1359 O O . PRO A 1 173 ? 3.141 9.212 10.989 1.00 92.12 173 PRO A O 1
ATOM 1362 N N . ALA A 1 174 ? 3.702 7.437 12.276 1.00 90.69 174 ALA A N 1
ATOM 1363 C CA . ALA A 1 174 ? 2.585 7.546 13.210 1.00 90.69 174 ALA A CA 1
ATOM 1364 C C . ALA A 1 174 ? 2.708 8.835 14.040 1.00 90.69 174 ALA A C 1
ATOM 1366 O O . ALA A 1 174 ? 3.797 9.200 14.478 1.00 90.69 174 ALA A O 1
ATOM 1367 N N . ARG A 1 175 ? 1.600 9.551 14.261 1.00 87.81 175 ARG A N 1
ATOM 1368 C CA . ARG A 1 175 ? 1.575 10.785 15.070 1.00 87.81 175 ARG A CA 1
ATOM 1369 C C . ARG A 1 175 ? 0.892 10.546 16.409 1.00 87.81 175 ARG A C 1
ATOM 1371 O O . ARG A 1 175 ? -0.003 9.718 16.497 1.00 87.81 175 ARG A O 1
ATOM 1378 N N . GLY A 1 176 ? 1.295 11.312 17.424 1.00 87.12 176 GLY A N 1
ATOM 1379 C CA . GLY A 1 176 ? 0.702 11.234 18.764 1.00 87.12 176 GLY A CA 1
ATOM 1380 C C . GLY A 1 176 ? 1.066 9.966 19.539 1.00 87.12 176 GLY A C 1
ATOM 1381 O O . GLY A 1 176 ? 0.395 9.649 20.511 1.00 87.12 176 GLY A O 1
ATOM 1382 N N . VAL A 1 177 ? 2.108 9.250 19.109 1.00 88.88 177 VAL A N 1
ATOM 1383 C CA . VAL A 1 177 ? 2.605 8.028 19.752 1.00 88.88 177 VAL A CA 1
ATOM 1384 C C . VAL A 1 177 ? 3.911 8.292 20.499 1.00 88.88 177 VAL A C 1
ATOM 1386 O O . VAL A 1 177 ? 4.587 9.296 20.261 1.00 88.88 177 VAL A O 1
ATOM 1389 N N . GLU A 1 178 ? 4.282 7.373 21.388 1.00 92.38 178 GLU A N 1
ATOM 1390 C CA . GLU A 1 178 ? 5.545 7.426 22.126 1.00 92.38 178 GLU A CA 1
ATOM 1391 C C . GLU A 1 178 ? 6.770 7.447 21.186 1.00 92.38 178 GLU A C 1
ATOM 1393 O O . GLU A 1 178 ? 6.711 6.878 20.093 1.00 92.38 178 GLU A O 1
ATOM 1398 N N . PRO A 1 179 ? 7.917 8.033 21.591 1.00 93.19 179 PRO A N 1
ATOM 1399 C CA . PRO A 1 179 ? 9.091 8.176 20.721 1.00 93.19 179 PRO A CA 1
ATO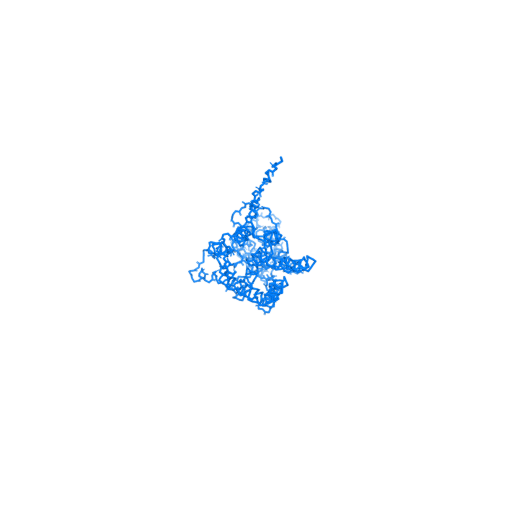M 1400 C C . PRO A 1 179 ? 9.604 6.864 20.111 1.00 93.19 179 PRO A C 1
ATOM 1402 O O . PRO A 1 179 ? 10.053 6.841 18.964 1.00 93.19 179 PRO A O 1
ATOM 1405 N N . ILE A 1 180 ? 9.517 5.760 20.858 1.00 91.75 180 ILE A N 1
ATOM 1406 C CA . ILE A 1 180 ? 9.928 4.434 20.379 1.00 91.75 180 ILE A CA 1
ATOM 1407 C C . ILE A 1 180 ? 8.960 3.943 19.296 1.00 91.75 180 ILE A C 1
ATOM 1409 O O . ILE A 1 180 ? 9.398 3.544 18.217 1.00 91.75 180 ILE A O 1
ATOM 1413 N N . ALA A 1 181 ? 7.650 4.038 19.541 1.00 91.38 181 ALA A N 1
ATOM 1414 C CA . ALA A 1 181 ? 6.620 3.683 18.567 1.00 91.38 181 ALA A CA 1
ATOM 1415 C C . ALA A 1 181 ? 6.700 4.563 17.307 1.00 91.38 181 ALA A C 1
ATOM 1417 O O . ALA A 1 181 ? 6.564 4.068 16.187 1.00 91.38 181 ALA A O 1
ATOM 1418 N N . TRP A 1 182 ? 7.014 5.851 17.469 1.00 93.81 182 TRP A N 1
ATOM 1419 C CA . TRP A 1 182 ? 7.282 6.764 16.360 1.00 93.81 182 TRP A CA 1
ATOM 1420 C C . TRP A 1 182 ? 8.459 6.279 15.503 1.00 93.81 182 TRP A C 1
ATOM 1422 O O . TRP A 1 182 ? 8.344 6.226 14.281 1.00 93.81 182 TRP A O 1
ATOM 1432 N N . GLY A 1 183 ? 9.565 5.852 16.118 1.00 93.06 183 GLY A N 1
ATOM 1433 C CA . GLY A 1 183 ? 10.703 5.284 15.389 1.00 93.06 183 GLY A CA 1
ATOM 1434 C C . GLY A 1 183 ? 10.343 3.997 14.637 1.00 93.06 183 GLY A C 1
ATOM 1435 O O . GLY A 1 183 ? 10.638 3.866 13.448 1.00 93.06 183 GLY A O 1
ATOM 1436 N N . VAL A 1 184 ? 9.642 3.072 15.302 1.00 93.94 184 VAL A N 1
ATOM 1437 C CA . VAL A 1 184 ? 9.190 1.799 14.707 1.00 93.94 184 VAL A CA 1
ATOM 1438 C C . VAL A 1 184 ? 8.214 2.023 13.548 1.00 93.94 184 VAL A C 1
ATOM 1440 O O . VAL A 1 184 ? 8.218 1.253 12.590 1.00 93.94 184 VAL A O 1
ATOM 1443 N N . SER A 1 185 ? 7.450 3.118 13.561 1.00 94.25 185 SER A N 1
ATOM 1444 C CA . SER A 1 185 ? 6.511 3.463 12.487 1.00 94.25 185 SER A CA 1
ATOM 1445 C C . SER A 1 185 ? 7.157 3.663 11.107 1.00 94.25 185 SER A C 1
ATOM 1447 O O . SER A 1 185 ? 6.469 3.576 10.092 1.00 94.25 185 SER A O 1
ATOM 1449 N N . PHE A 1 186 ? 8.481 3.857 11.042 1.00 95.12 186 PHE A N 1
ATOM 1450 C CA . PHE A 1 186 ? 9.226 3.912 9.781 1.00 95.12 186 PHE A CA 1
ATOM 1451 C C . PHE A 1 186 ? 9.640 2.549 9.222 1.00 95.12 186 PHE A C 1
ATOM 1453 O O . PHE A 1 186 ? 10.024 2.464 8.052 1.00 95.12 186 PHE A O 1
ATOM 1460 N N . ALA A 1 187 ? 9.579 1.484 10.025 1.00 96.19 187 ALA A N 1
ATOM 1461 C CA . ALA A 1 187 ? 10.070 0.166 9.639 1.00 96.19 187 ALA A CA 1
ATOM 1462 C C . ALA A 1 187 ? 9.444 -0.369 8.334 1.00 96.19 187 ALA A C 1
ATOM 1464 O O . ALA A 1 187 ? 10.211 -0.854 7.495 1.00 96.19 187 ALA A O 1
ATOM 1465 N N . PRO A 1 188 ? 8.122 -0.234 8.078 1.00 96.31 188 PRO A N 1
ATOM 1466 C CA . PRO A 1 188 ? 7.530 -0.712 6.827 1.00 96.31 188 PRO A CA 1
ATOM 1467 C C . PRO A 1 188 ? 8.097 0.015 5.608 1.00 96.31 188 PRO A C 1
ATOM 1469 O O . PRO A 1 188 ? 8.313 -0.585 4.562 1.00 96.31 188 PRO A O 1
ATOM 1472 N N . TRP A 1 189 ? 8.403 1.304 5.742 1.00 96.50 189 TRP A N 1
ATOM 1473 C CA . TRP A 1 189 ? 8.884 2.131 4.637 1.00 96.50 189 TRP A CA 1
ATOM 1474 C C . TRP A 1 189 ? 10.362 1.897 4.336 1.00 96.50 189 TRP A C 1
ATOM 1476 O O . TRP A 1 189 ? 10.769 1.872 3.176 1.00 96.50 189 TRP A O 1
ATOM 1486 N N . ILE A 1 190 ? 11.165 1.663 5.375 1.00 96.38 190 ILE A N 1
ATOM 1487 C CA . ILE A 1 190 ? 12.550 1.210 5.218 1.00 96.38 190 ILE A CA 1
ATOM 1488 C C . ILE A 1 190 ? 12.566 -0.177 4.562 1.00 96.38 190 ILE A C 1
ATOM 1490 O O . ILE A 1 190 ? 13.328 -0.405 3.623 1.00 96.38 190 ILE A O 1
ATOM 1494 N N . CYS A 1 191 ? 11.687 -1.083 5.002 1.00 97.50 191 CYS A N 1
ATOM 1495 C CA . CYS A 1 191 ? 11.510 -2.395 4.384 1.00 97.50 191 CYS A CA 1
ATOM 1496 C C . CYS A 1 191 ? 11.107 -2.270 2.905 1.00 97.50 191 CYS A C 1
ATOM 1498 O O . CYS A 1 191 ? 11.727 -2.905 2.055 1.00 97.50 191 CYS A O 1
ATOM 1500 N N . ALA A 1 192 ? 10.162 -1.382 2.581 1.00 97.75 192 ALA A N 1
ATOM 1501 C CA . ALA A 1 192 ? 9.741 -1.101 1.209 1.00 97.75 192 ALA A CA 1
ATOM 1502 C C . ALA A 1 192 ? 10.877 -0.588 0.327 1.00 97.75 192 ALA A C 1
ATOM 1504 O O . ALA A 1 192 ? 10.991 -0.979 -0.834 1.00 97.75 192 ALA A O 1
ATOM 1505 N N . TRP A 1 193 ? 11.743 0.271 0.865 1.00 97.25 193 TRP A N 1
ATOM 1506 C CA . TRP A 1 193 ? 12.917 0.735 0.139 1.00 97.25 193 TRP A CA 1
ATOM 1507 C C . TRP A 1 193 ? 13.890 -0.408 -0.168 1.00 97.25 193 TRP A C 1
ATOM 1509 O O . TRP A 1 193 ? 14.339 -0.535 -1.309 1.00 97.25 193 TRP A O 1
ATOM 1519 N N . PHE A 1 194 ? 14.189 -1.259 0.818 1.00 97.44 194 PHE A N 1
ATOM 1520 C CA . PHE A 1 194 ? 15.047 -2.423 0.602 1.00 97.44 194 PHE A CA 1
ATOM 1521 C C . PHE A 1 194 ? 14.441 -3.396 -0.409 1.00 97.44 194 PHE A C 1
ATOM 1523 O O . PHE A 1 194 ? 15.137 -3.788 -1.344 1.00 97.44 194 PHE A O 1
ATOM 1530 N N . ASP A 1 195 ? 13.156 -3.728 -0.282 1.00 97.81 195 ASP A N 1
ATOM 1531 C CA . ASP A 1 195 ? 12.452 -4.590 -1.234 1.00 97.81 195 ASP A CA 1
ATOM 1532 C C . ASP A 1 195 ? 12.476 -4.002 -2.655 1.00 97.81 195 ASP A C 1
ATOM 1534 O O . ASP A 1 195 ? 12.873 -4.675 -3.608 1.00 97.81 195 ASP A O 1
ATOM 1538 N N . ALA A 1 196 ? 12.197 -2.702 -2.801 1.00 97.88 196 ALA A N 1
ATOM 1539 C CA . ALA A 1 196 ? 12.308 -2.004 -4.078 1.00 97.88 196 ALA A CA 1
ATOM 1540 C C . ALA A 1 196 ? 13.716 -2.132 -4.689 1.00 97.88 196 ALA A C 1
ATOM 1542 O O . ALA A 1 196 ? 13.858 -2.414 -5.883 1.00 97.88 196 ALA A O 1
ATOM 1543 N N . MET A 1 197 ? 14.771 -1.957 -3.887 1.00 97.38 197 MET A N 1
ATOM 1544 C CA . MET A 1 197 ? 16.154 -2.115 -4.350 1.00 97.38 197 MET A CA 1
ATOM 1545 C C . MET A 1 197 ? 16.489 -3.565 -4.709 1.00 97.38 197 MET A C 1
ATOM 1547 O O . MET A 1 197 ? 17.212 -3.787 -5.680 1.00 97.38 197 MET A O 1
ATOM 1551 N N . VAL A 1 198 ? 15.941 -4.546 -3.992 1.00 97.62 198 VAL A N 1
ATOM 1552 C CA . VAL A 1 198 ? 16.098 -5.974 -4.296 1.00 97.62 198 VAL A CA 1
ATOM 1553 C C . VAL A 1 198 ? 15.429 -6.319 -5.629 1.00 97.62 198 VAL A C 1
ATOM 1555 O O . VAL A 1 198 ? 16.087 -6.875 -6.512 1.00 97.62 198 VAL A O 1
ATOM 1558 N N . ILE A 1 199 ? 14.168 -5.919 -5.834 1.00 97.81 199 ILE A N 1
ATOM 1559 C CA . ILE A 1 199 ? 13.443 -6.124 -7.098 1.00 97.81 199 ILE A CA 1
ATOM 1560 C C . ILE A 1 199 ? 14.202 -5.465 -8.256 1.00 97.81 199 ILE A C 1
ATOM 1562 O O . ILE A 1 199 ? 14.489 -6.115 -9.265 1.00 97.81 199 ILE A O 1
ATOM 1566 N N . ALA A 1 200 ? 14.570 -4.186 -8.122 1.00 97.12 200 ALA A N 1
ATOM 1567 C CA . ALA A 1 200 ? 15.328 -3.482 -9.155 1.00 97.12 200 ALA A CA 1
ATOM 1568 C C . ALA A 1 200 ? 16.691 -4.135 -9.406 1.00 97.12 200 ALA A C 1
ATOM 1570 O O . ALA A 1 200 ? 17.087 -4.302 -10.560 1.00 97.12 200 ALA A O 1
ATOM 1571 N N . GLY A 1 201 ? 17.388 -4.538 -8.345 1.00 96.88 201 GLY A N 1
ATOM 1572 C CA . GLY A 1 201 ? 18.671 -5.222 -8.397 1.00 96.88 201 GLY A CA 1
ATOM 1573 C C . GLY A 1 201 ? 18.602 -6.501 -9.224 1.00 96.88 201 GLY A C 1
ATOM 1574 O O . GLY A 1 201 ? 19.386 -6.668 -10.160 1.00 96.88 201 GLY A O 1
ATOM 1575 N N . PHE A 1 202 ? 17.621 -7.363 -8.956 1.00 97.38 202 PHE A N 1
ATOM 1576 C CA . PHE A 1 202 ? 17.425 -8.597 -9.712 1.00 97.38 202 PHE A CA 1
ATOM 1577 C C . PHE A 1 202 ? 16.989 -8.346 -11.156 1.00 97.38 202 PHE A C 1
ATOM 1579 O O . PHE A 1 202 ? 17.584 -8.904 -12.082 1.00 97.38 202 PHE A O 1
ATOM 1586 N N . VAL A 1 203 ? 16.001 -7.473 -11.378 1.00 97.00 203 VAL A N 1
ATOM 1587 C CA . VAL A 1 203 ? 15.497 -7.166 -12.725 1.00 97.00 203 VAL A CA 1
ATOM 1588 C C . VAL A 1 203 ? 16.599 -6.562 -13.599 1.00 97.00 203 VAL A C 1
ATOM 1590 O O . VAL A 1 203 ? 16.769 -6.969 -14.750 1.00 97.00 203 VAL A O 1
ATOM 1593 N N . LEU A 1 204 ? 17.381 -5.616 -13.073 1.00 95.81 204 LEU A N 1
ATOM 1594 C CA . LEU A 1 204 ? 18.468 -4.979 -13.816 1.00 95.81 204 LEU A CA 1
ATOM 1595 C C . LEU A 1 204 ? 19.709 -5.862 -13.918 1.00 95.81 204 LEU A C 1
ATOM 1597 O O . LEU A 1 204 ? 20.363 -5.828 -14.959 1.00 95.81 204 LEU A O 1
ATOM 1601 N N . GLY A 1 205 ? 20.035 -6.629 -12.878 1.00 95.75 205 GLY A N 1
ATOM 1602 C CA . GLY A 1 205 ? 21.177 -7.541 -12.836 1.00 95.75 205 GLY A CA 1
ATOM 1603 C C . GLY A 1 205 ? 21.014 -8.683 -13.823 1.00 95.75 205 GLY A C 1
ATOM 1604 O O . GLY A 1 205 ? 21.795 -8.800 -14.766 1.00 95.75 205 GLY A O 1
ATOM 1605 N N . ILE A 1 206 ? 19.937 -9.460 -13.691 1.00 95.44 206 ILE A N 1
ATOM 1606 C CA . ILE A 1 206 ? 19.604 -10.525 -14.647 1.00 95.44 206 ILE A CA 1
ATOM 1607 C C . ILE A 1 206 ? 19.321 -9.914 -16.021 1.00 95.44 206 ILE A C 1
ATOM 1609 O O . ILE A 1 206 ? 19.737 -10.455 -17.048 1.00 95.44 206 ILE A O 1
ATOM 1613 N N . GLY A 1 207 ? 18.673 -8.747 -16.065 1.00 92.38 207 GLY A N 1
ATOM 1614 C CA . GLY A 1 207 ? 18.453 -7.988 -17.291 1.00 92.38 207 GLY A CA 1
ATOM 1615 C C . GLY A 1 207 ? 19.758 -7.654 -18.008 1.00 92.38 207 GLY A C 1
ATOM 1616 O O . GLY A 1 207 ? 19.851 -7.831 -19.215 1.00 92.38 207 GLY A O 1
ATOM 1617 N N . HIS A 1 208 ? 20.805 -7.248 -17.297 1.00 92.88 208 HIS A N 1
ATOM 1618 C CA . HIS A 1 208 ? 22.090 -6.929 -17.909 1.00 92.88 208 HIS A CA 1
ATOM 1619 C C . HIS A 1 208 ? 22.669 -8.125 -18.680 1.00 92.88 208 HIS A C 1
ATOM 1621 O O . HIS A 1 208 ? 23.037 -7.976 -19.846 1.00 92.88 208 HIS A O 1
ATOM 1627 N N . PHE A 1 209 ? 22.644 -9.319 -18.080 1.00 92.62 209 PHE A N 1
ATOM 1628 C CA . PHE A 1 209 ? 23.136 -10.549 -18.711 1.00 92.62 209 PHE A CA 1
ATOM 1629 C C . PHE A 1 209 ? 22.202 -11.096 -19.798 1.00 92.62 209 PHE A C 1
ATOM 1631 O O . PHE A 1 209 ? 22.657 -11.648 -20.796 1.00 92.62 209 PHE A O 1
ATOM 1638 N N . THR A 1 210 ? 20.890 -10.903 -19.654 1.00 91.19 210 THR A N 1
ATOM 1639 C CA . THR A 1 210 ? 19.876 -11.402 -20.603 1.00 91.19 210 THR A CA 1
ATOM 1640 C C . THR A 1 210 ? 19.477 -10.385 -21.673 1.00 91.19 210 THR A C 1
ATOM 1642 O O . THR A 1 210 ? 18.525 -10.623 -22.417 1.00 91.19 210 THR A O 1
ATOM 1645 N N . ARG A 1 211 ? 20.186 -9.252 -21.778 1.00 90.12 211 ARG A N 1
ATOM 1646 C CA . ARG A 1 211 ? 19.847 -8.121 -22.665 1.00 90.12 211 ARG A CA 1
ATOM 1647 C C . ARG A 1 211 ? 18.426 -7.582 -22.433 1.00 90.12 211 ARG A C 1
ATOM 1649 O O . ARG A 1 211 ? 17.699 -7.306 -23.382 1.00 90.12 211 ARG A O 1
ATOM 1656 N N . TYR A 1 212 ? 18.042 -7.436 -21.170 1.00 89.12 212 TYR A N 1
ATOM 1657 C CA . TYR A 1 212 ? 16.807 -6.830 -20.674 1.00 89.12 212 TYR A CA 1
ATOM 1658 C C . TYR A 1 212 ? 15.559 -7.469 -21.283 1.00 89.12 212 TYR A C 1
ATOM 1660 O O . TYR A 1 212 ? 14.769 -6.802 -21.947 1.00 89.12 212 TYR A O 1
ATOM 1668 N N . ARG A 1 213 ? 15.380 -8.781 -21.080 1.00 89.81 213 ARG A N 1
ATOM 1669 C CA . ARG A 1 213 ? 14.140 -9.453 -21.491 1.00 89.81 213 ARG A CA 1
ATOM 1670 C C . ARG A 1 213 ? 12.937 -8.833 -20.759 1.00 89.81 213 ARG A C 1
ATOM 1672 O O . ARG A 1 213 ? 12.998 -8.674 -19.540 1.00 89.81 213 ARG A O 1
ATOM 1679 N N . PRO A 1 214 ? 11.828 -8.536 -21.460 1.00 87.38 214 PRO A N 1
ATOM 1680 C CA . PRO A 1 214 ? 10.688 -7.812 -20.887 1.00 87.38 214 PRO A CA 1
ATOM 1681 C C . PRO A 1 214 ? 9.947 -8.582 -19.780 1.00 87.38 214 PRO A C 1
ATOM 1683 O O . PRO A 1 214 ? 9.196 -7.979 -19.023 1.00 87.38 214 PRO A O 1
ATOM 1686 N N . GLY A 1 215 ? 10.156 -9.898 -19.667 1.00 92.62 215 GLY A N 1
ATOM 1687 C CA . GLY A 1 215 ? 9.464 -10.743 -18.692 1.00 92.62 215 GLY A CA 1
ATOM 1688 C C . GLY A 1 215 ? 9.947 -10.607 -17.244 1.00 92.62 215 GLY A C 1
ATOM 1689 O O . GLY A 1 215 ? 9.229 -11.005 -16.338 1.00 92.62 215 GLY A O 1
ATOM 1690 N N . LEU A 1 216 ? 11.137 -10.049 -16.995 1.00 95.50 216 LEU A N 1
ATOM 1691 C CA . LEU A 1 216 ? 11.712 -10.053 -15.643 1.00 95.50 216 LEU A CA 1
ATOM 1692 C C . LEU A 1 216 ? 10.876 -9.245 -14.646 1.00 95.50 216 LEU A C 1
ATOM 1694 O O . LEU A 1 216 ? 10.696 -9.683 -13.516 1.00 95.50 216 LEU A O 1
ATOM 1698 N N . THR A 1 217 ? 10.332 -8.098 -15.060 1.00 96.25 217 THR A N 1
ATOM 1699 C CA . THR A 1 217 ? 9.571 -7.229 -14.156 1.00 96.25 217 THR A CA 1
ATOM 1700 C C . THR A 1 217 ? 8.351 -7.943 -13.576 1.00 96.25 217 THR A C 1
ATOM 1702 O O . THR A 1 217 ? 8.219 -7.984 -12.360 1.00 96.25 217 THR A O 1
ATOM 1705 N N . TRP A 1 218 ? 7.504 -8.569 -14.405 1.00 97.25 218 TRP A N 1
ATOM 1706 C CA . TRP A 1 218 ? 6.290 -9.227 -13.901 1.00 97.25 218 TRP A CA 1
ATOM 1707 C C . TRP A 1 218 ? 6.595 -10.468 -13.056 1.00 97.25 218 TRP A C 1
ATOM 1709 O O . TRP A 1 218 ? 5.878 -10.720 -12.093 1.00 97.25 218 TRP A O 1
ATOM 1719 N N . ILE A 1 219 ? 7.664 -11.212 -13.375 1.00 97.88 219 ILE A N 1
ATOM 1720 C CA . ILE A 1 219 ? 8.079 -12.396 -12.606 1.00 97.88 219 ILE A CA 1
ATOM 1721 C C . ILE A 1 219 ? 8.435 -11.993 -11.174 1.00 97.88 219 ILE A C 1
ATOM 1723 O O . ILE A 1 219 ? 7.914 -12.581 -10.230 1.00 97.88 219 ILE A O 1
ATOM 1727 N N . PHE A 1 220 ? 9.288 -10.977 -11.006 1.00 97.81 220 PHE A N 1
ATOM 1728 C CA . PHE A 1 220 ? 9.688 -10.526 -9.671 1.00 97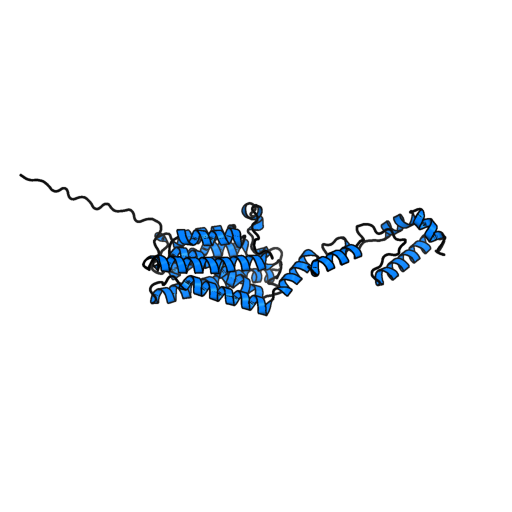.81 220 PHE A CA 1
ATOM 1729 C C . PHE A 1 220 ? 8.539 -9.840 -8.927 1.00 97.81 220 PHE A C 1
ATOM 1731 O O . PHE A 1 220 ? 8.388 -10.072 -7.735 1.00 97.81 220 PHE A O 1
ATOM 1738 N N . THR A 1 221 ? 7.669 -9.093 -9.615 1.00 98.00 221 THR A N 1
ATOM 1739 C CA . THR A 1 221 ? 6.437 -8.562 -9.007 1.00 98.00 221 THR A CA 1
ATOM 1740 C C . THR A 1 221 ? 5.536 -9.675 -8.472 1.00 98.00 221 THR A C 1
ATOM 1742 O O . THR A 1 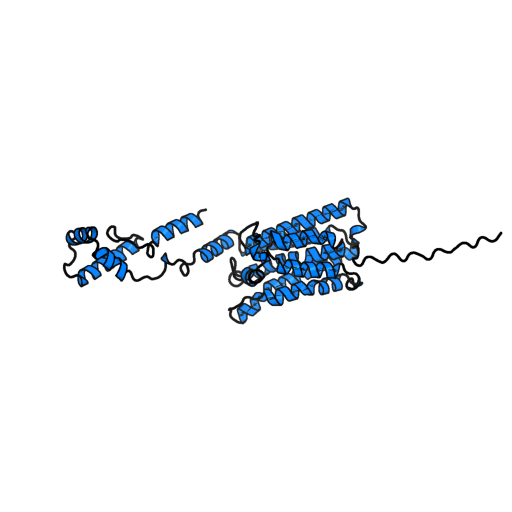221 ? 5.102 -9.609 -7.326 1.00 98.00 221 THR A O 1
ATOM 1745 N N . ALA A 1 222 ? 5.269 -10.708 -9.276 1.00 98.31 222 ALA A N 1
ATOM 1746 C CA . ALA A 1 222 ? 4.419 -11.823 -8.874 1.00 98.31 222 ALA A CA 1
ATOM 1747 C C . ALA A 1 222 ? 5.040 -12.626 -7.724 1.00 98.31 222 ALA A C 1
ATOM 1749 O O . ALA A 1 222 ? 4.336 -12.991 -6.788 1.00 98.31 222 ALA A O 1
ATOM 1750 N N . LEU A 1 223 ? 6.355 -12.860 -7.762 1.00 98.44 223 LEU A N 1
ATOM 1751 C CA . LEU A 1 223 ? 7.064 -13.557 -6.693 1.00 98.44 223 LEU A CA 1
ATOM 1752 C C . LEU A 1 223 ? 6.976 -12.793 -5.366 1.00 98.44 223 LEU A C 1
ATOM 1754 O O . LEU A 1 223 ? 6.582 -13.378 -4.360 1.00 98.44 223 LEU A O 1
ATOM 1758 N N . THR A 1 224 ? 7.289 -11.494 -5.364 1.00 98.19 224 THR A N 1
ATOM 1759 C CA . THR A 1 224 ? 7.189 -10.660 -4.158 1.00 98.19 224 THR A CA 1
ATOM 1760 C C . THR A 1 224 ? 5.749 -10.599 -3.642 1.00 98.19 224 THR A C 1
ATOM 1762 O O . THR A 1 224 ? 5.529 -10.714 -2.439 1.00 98.19 224 THR A O 1
ATOM 1765 N N . LEU A 1 225 ? 4.756 -10.503 -4.535 1.00 98.25 225 LEU A N 1
ATOM 1766 C CA . LEU A 1 225 ? 3.342 -10.543 -4.159 1.00 98.25 225 LEU A CA 1
ATOM 1767 C C . LEU A 1 225 ? 2.967 -11.871 -3.487 1.00 98.25 225 LEU A C 1
ATOM 1769 O O . LEU A 1 225 ? 2.317 -11.858 -2.448 1.00 98.25 225 LEU A O 1
ATOM 1773 N N . VAL A 1 226 ? 3.385 -13.010 -4.047 1.00 98.44 226 VAL A N 1
ATOM 1774 C CA . VAL A 1 226 ? 3.132 -14.330 -3.448 1.00 98.44 226 VAL A CA 1
ATOM 1775 C C . VAL A 1 226 ? 3.756 -14.415 -2.057 1.00 98.44 226 VAL A C 1
ATOM 1777 O O . VAL A 1 226 ? 3.100 -14.892 -1.135 1.00 98.44 226 VAL A O 1
ATOM 1780 N N . ILE A 1 227 ? 4.980 -13.908 -1.876 1.00 98.00 227 ILE A N 1
ATOM 1781 C CA . ILE A 1 227 ? 5.624 -13.855 -0.556 1.00 98.00 227 ILE A CA 1
ATOM 1782 C C . ILE A 1 227 ? 4.794 -13.000 0.408 1.00 98.00 227 ILE A C 1
ATOM 1784 O O . ILE A 1 227 ? 4.501 -13.457 1.509 1.00 98.00 227 ILE A O 1
ATOM 1788 N N . ALA A 1 228 ? 4.364 -11.804 -0.003 1.00 97.19 228 ALA A N 1
ATOM 1789 C CA . ALA A 1 228 ? 3.548 -10.924 0.832 1.00 97.19 228 ALA A CA 1
ATOM 1790 C C . ALA A 1 228 ? 2.222 -11.583 1.252 1.00 97.19 228 ALA A C 1
ATOM 1792 O O . ALA A 1 228 ? 1.862 -11.529 2.425 1.00 97.19 228 ALA A O 1
ATOM 1793 N N . VAL A 1 229 ? 1.532 -12.253 0.321 1.00 96.75 229 VAL A N 1
ATOM 1794 C CA . VAL A 1 229 ? 0.278 -12.975 0.594 1.00 96.75 229 VAL A CA 1
ATOM 1795 C C . VAL A 1 229 ? 0.508 -14.143 1.549 1.00 96.75 229 VAL A C 1
ATOM 1797 O O . VAL A 1 229 ? -0.244 -14.303 2.504 1.00 96.75 229 VAL A O 1
ATOM 1800 N N . VAL A 1 230 ? 1.554 -14.945 1.334 1.00 97.31 230 VAL A N 1
ATOM 1801 C CA . VAL A 1 230 ? 1.863 -16.092 2.202 1.00 97.31 230 VAL A CA 1
ATOM 1802 C C . VAL A 1 230 ? 2.234 -15.638 3.613 1.00 97.31 230 VAL A C 1
ATOM 1804 O O . VAL A 1 230 ? 1.772 -16.241 4.579 1.00 97.31 230 VAL A O 1
ATOM 1807 N N . VAL A 1 231 ? 3.044 -14.582 3.746 1.00 96.56 231 VAL A N 1
ATOM 1808 C CA . VAL A 1 231 ? 3.404 -14.013 5.055 1.00 96.56 231 VAL A CA 1
ATOM 1809 C C . VAL A 1 231 ? 2.163 -13.475 5.758 1.00 96.56 231 VAL A C 1
ATOM 1811 O O . VAL A 1 231 ? 1.959 -13.789 6.927 1.00 96.56 231 VAL A O 1
ATOM 1814 N N . PHE A 1 232 ? 1.314 -12.725 5.049 1.00 94.75 232 PHE A N 1
ATOM 1815 C CA . PHE A 1 232 ? 0.066 -12.207 5.603 1.00 94.75 232 PHE A CA 1
ATOM 1816 C C . PHE A 1 232 ? -0.839 -13.339 6.098 1.00 94.75 232 PHE A C 1
ATOM 1818 O O . PHE A 1 232 ? -1.245 -13.336 7.254 1.00 94.75 232 PHE A O 1
ATOM 1825 N N . GLU A 1 233 ? -1.093 -14.343 5.261 1.00 94.00 233 GLU A N 1
ATOM 1826 C CA . GLU A 1 233 ? -2.001 -15.443 5.590 1.00 94.00 233 GLU A CA 1
ATOM 1827 C C . GLU A 1 233 ? -1.494 -16.301 6.755 1.00 94.00 233 GLU A C 1
ATOM 1829 O O . GLU A 1 233 ? -2.275 -16.762 7.581 1.00 94.00 233 GLU A O 1
ATOM 1834 N N . LYS A 1 234 ? -0.178 -16.531 6.842 1.00 93.75 234 LYS A N 1
ATOM 1835 C CA . LYS A 1 234 ? 0.408 -17.375 7.892 1.00 93.75 234 LYS A CA 1
ATOM 1836 C C . LYS A 1 234 ? 0.609 -16.662 9.222 1.00 93.75 234 LYS A C 1
ATOM 1838 O O . LYS A 1 234 ? 0.588 -17.337 10.247 1.00 93.75 234 LYS A O 1
ATOM 1843 N N . ALA A 1 235 ? 0.874 -15.358 9.207 1.00 91.25 235 ALA A N 1
ATOM 1844 C CA . ALA A 1 235 ? 1.220 -14.610 10.413 1.00 91.25 235 ALA A CA 1
ATOM 1845 C C . ALA A 1 235 ? 0.065 -13.776 10.980 1.00 91.25 235 ALA A C 1
ATOM 1847 O O . ALA A 1 235 ? 0.108 -13.436 12.158 1.00 91.25 235 ALA A O 1
ATOM 1848 N N . ILE A 1 236 ? -0.918 -13.418 10.149 1.00 89.00 236 ILE A N 1
ATOM 1849 C CA . ILE A 1 236 ? -2.048 -12.557 10.519 1.00 89.00 236 ILE A CA 1
ATOM 1850 C C . ILE A 1 236 ? -3.355 -13.278 10.172 1.00 89.00 236 ILE A C 1
ATOM 1852 O O . ILE A 1 236 ? -4.126 -13.613 11.060 1.00 89.00 236 ILE A O 1
ATOM 1856 N N . GLY A 1 237 ? -3.569 -13.592 8.893 1.00 86.56 237 GLY A N 1
ATOM 1857 C CA . GLY A 1 237 ? -4.801 -14.204 8.395 1.00 86.56 237 GLY A CA 1
ATOM 1858 C C . GLY A 1 237 ? -5.931 -13.193 8.168 1.00 86.56 237 GLY A C 1
ATOM 1859 O O . GLY A 1 237 ? -5.989 -12.121 8.776 1.00 86.56 237 GLY A O 1
ATOM 1860 N N . PHE A 1 238 ? -6.849 -13.521 7.256 1.00 81.69 238 PHE A N 1
ATOM 1861 C CA . PHE A 1 238 ? -7.997 -12.654 6.962 1.00 81.69 238 PHE A CA 1
ATOM 1862 C C . PHE A 1 238 ? -9.019 -12.585 8.102 1.00 81.69 238 PHE A C 1
ATOM 1864 O O . PHE A 1 238 ? -9.648 -11.539 8.266 1.00 81.69 238 PHE A O 1
ATOM 1871 N N . ASP A 1 239 ? -9.152 -13.648 8.896 1.00 81.19 239 ASP A N 1
ATOM 1872 C CA . ASP A 1 239 ? -10.069 -13.686 10.041 1.00 81.19 239 ASP A CA 1
ATOM 1873 C C . ASP A 1 239 ? -9.650 -12.674 11.115 1.00 81.19 239 ASP A C 1
ATOM 1875 O O . ASP A 1 239 ? -10.479 -11.925 11.626 1.00 81.19 239 ASP A O 1
ATOM 1879 N N . GLU A 1 240 ? -8.346 -12.571 11.381 1.00 80.44 240 GLU A N 1
ATOM 1880 C CA . GLU A 1 240 ? -7.786 -11.622 12.346 1.00 80.44 240 GLU A CA 1
ATOM 1881 C C . GLU A 1 240 ? -7.912 -10.172 11.864 1.00 80.44 240 GLU A C 1
ATOM 1883 O O . GLU A 1 240 ? -8.230 -9.262 12.632 1.00 80.44 240 GLU A O 1
ATOM 1888 N N . LEU A 1 241 ? -7.723 -9.941 10.560 1.00 80.19 241 LEU A N 1
ATOM 1889 C CA . LEU A 1 241 ? -8.016 -8.643 9.951 1.00 80.19 241 LEU A CA 1
ATOM 1890 C C . LEU A 1 241 ? -9.502 -8.283 10.124 1.00 80.19 241 LEU A C 1
ATOM 1892 O O . LEU A 1 241 ? -9.813 -7.143 10.467 1.00 80.19 241 LEU A O 1
ATOM 1896 N N . GLY A 1 242 ? -10.411 -9.240 9.914 1.00 75.38 242 GLY A N 1
ATOM 1897 C CA . GLY A 1 242 ? -11.849 -9.058 10.121 1.00 75.38 242 GLY A CA 1
ATOM 1898 C C . GLY A 1 242 ? -12.202 -8.743 11.576 1.00 75.38 242 GLY A C 1
ATOM 1899 O O . GLY A 1 242 ? -12.935 -7.787 11.836 1.00 75.38 242 GLY A O 1
ATOM 1900 N N . TYR A 1 243 ? -11.624 -9.486 12.522 1.00 77.62 243 TYR A N 1
ATOM 1901 C CA . TYR A 1 243 ? -11.823 -9.297 13.957 1.00 77.62 243 TYR A CA 1
ATOM 1902 C C . TYR A 1 243 ? -11.368 -7.911 14.429 1.00 77.62 243 TYR A C 1
ATOM 1904 O O . TYR A 1 243 ? -12.168 -7.169 15.002 1.00 77.62 243 TYR A O 1
ATOM 1912 N N . ASN A 1 244 ? -10.128 -7.509 14.127 1.00 75.19 244 ASN A N 1
ATOM 1913 C CA . ASN A 1 244 ? -9.605 -6.207 14.560 1.00 75.19 244 ASN A CA 1
ATOM 1914 C C . ASN A 1 244 ? -10.404 -5.041 13.976 1.00 75.19 244 ASN A C 1
ATOM 1916 O O . ASN A 1 244 ? -10.639 -4.039 14.649 1.00 75.19 244 ASN A O 1
ATOM 1920 N N . LEU A 1 245 ? -10.890 -5.177 12.741 1.00 69.81 245 LEU A N 1
ATOM 1921 C CA . LEU A 1 245 ? -11.758 -4.173 12.132 1.00 69.81 245 LEU A CA 1
ATOM 1922 C C . LEU A 1 245 ? -13.150 -4.129 12.773 1.00 69.81 245 LEU A C 1
ATOM 1924 O O . LEU A 1 245 ? -13.698 -3.039 12.951 1.00 69.81 245 LEU A O 1
ATOM 1928 N N . TYR A 1 246 ? -13.722 -5.281 13.135 1.00 71.00 246 TYR A N 1
ATOM 1929 C CA . TYR A 1 246 ? -14.990 -5.342 13.860 1.00 71.00 246 TYR A CA 1
ATOM 1930 C C . TYR A 1 246 ? -14.873 -4.681 15.237 1.00 71.00 246 TYR A C 1
ATOM 1932 O O . TYR A 1 246 ? -15.716 -3.852 15.585 1.00 71.00 246 TYR A O 1
ATOM 1940 N N . VAL A 1 247 ? -13.814 -4.992 15.988 1.00 71.50 247 VAL A N 1
ATOM 1941 C CA . VAL A 1 247 ? -13.555 -4.399 17.307 1.00 71.50 247 VAL A CA 1
ATOM 1942 C C . VAL A 1 247 ? -13.294 -2.899 17.185 1.00 71.50 247 VAL A C 1
ATOM 1944 O O . VAL A 1 247 ? -13.954 -2.123 17.866 1.00 71.50 247 VAL A O 1
ATOM 1947 N N . ALA A 1 248 ? -12.433 -2.462 16.260 1.00 67.06 248 ALA A N 1
ATOM 1948 C CA . ALA A 1 248 ? -12.142 -1.040 16.057 1.00 67.06 248 ALA A CA 1
ATOM 1949 C C . ALA A 1 248 ? -13.385 -0.217 15.672 1.00 67.06 248 ALA A C 1
ATOM 1951 O O . ALA A 1 248 ? -13.479 0.965 15.998 1.00 67.06 248 ALA A O 1
ATOM 1952 N N . ARG A 1 249 ? -14.356 -0.821 14.973 1.00 66.38 249 ARG A N 1
ATOM 1953 C CA . ARG A 1 249 ? -15.624 -0.164 14.623 1.00 66.38 249 ARG A CA 1
ATOM 1954 C C . ARG A 1 249 ? -16.622 -0.132 15.782 1.00 66.38 249 ARG A C 1
ATOM 1956 O O . ARG A 1 249 ? -17.434 0.790 15.844 1.00 66.38 249 ARG A O 1
ATOM 1963 N N . ASN A 1 250 ? -16.593 -1.139 16.649 1.00 66.69 250 ASN A N 1
ATOM 1964 C CA . ASN A 1 250 ? -17.600 -1.374 17.687 1.00 66.69 250 ASN A CA 1
ATOM 1965 C C . ASN A 1 250 ? -17.034 -1.262 19.104 1.00 66.69 250 ASN A C 1
ATOM 1967 O O . ASN A 1 250 ? -17.565 -1.870 20.034 1.00 66.69 250 ASN A O 1
ATOM 1971 N N . ASP A 1 251 ? -15.973 -0.477 19.256 1.00 67.31 251 ASP A N 1
ATOM 1972 C CA . ASP A 1 251 ? -15.308 -0.242 20.525 1.00 67.31 251 ASP A CA 1
ATOM 1973 C C . ASP A 1 251 ? -16.319 0.257 21.581 1.00 67.31 251 ASP A C 1
ATOM 1975 O O . ASP A 1 251 ? -17.018 1.255 21.343 1.00 67.31 251 ASP A O 1
ATOM 1979 N N . PRO A 1 252 ? -16.443 -0.419 22.741 1.00 65.00 252 PRO A N 1
ATOM 1980 C CA . PRO A 1 252 ? -17.329 0.013 23.816 1.00 65.00 252 PRO A CA 1
ATOM 1981 C C . PRO A 1 252 ? -17.010 1.423 24.324 1.00 65.00 252 PRO A C 1
ATOM 1983 O O . PRO A 1 252 ? -17.923 2.087 24.810 1.00 65.00 252 PRO A O 1
ATOM 1986 N N . GLU A 1 253 ? -15.780 1.924 24.146 1.00 65.81 253 GLU A N 1
ATOM 1987 C CA . GLU A 1 253 ? -15.421 3.316 24.449 1.00 65.81 253 GLU A CA 1
ATOM 1988 C C . GLU A 1 253 ? -16.006 4.331 23.462 1.00 65.81 253 GLU A C 1
ATOM 1990 O O . GLU A 1 253 ? -16.024 5.524 23.752 1.00 65.81 253 GLU A O 1
ATOM 1995 N N . HIS A 1 254 ? -16.562 3.894 22.334 1.00 68.12 254 HIS A N 1
ATOM 1996 C CA . HIS A 1 254 ? -17.175 4.753 21.315 1.00 68.12 254 HIS A CA 1
ATOM 1997 C C . HIS A 1 254 ? -18.681 4.499 21.145 1.00 68.12 254 HIS A C 1
ATOM 1999 O O . HIS A 1 254 ? -19.411 5.346 20.621 1.00 68.12 254 HIS A O 1
ATOM 2005 N N . VAL A 1 255 ? -19.178 3.350 21.609 1.00 72.31 255 VAL A N 1
ATOM 2006 C CA . VAL A 1 255 ? -20.603 3.017 21.577 1.00 72.31 255 VAL A CA 1
ATOM 2007 C C . VAL A 1 255 ? -21.267 3.518 22.857 1.00 72.31 255 VAL A C 1
ATOM 2009 O O . VAL A 1 255 ? -21.222 2.890 23.910 1.00 72.31 255 VAL A O 1
ATOM 2012 N N . SER A 1 256 ? -21.961 4.649 22.733 1.00 74.38 256 SER A N 1
ATOM 2013 C CA . SER A 1 256 ? -22.583 5.385 23.842 1.00 74.38 256 SER A CA 1
ATOM 2014 C C . SER A 1 256 ? -23.582 4.589 24.702 1.00 74.38 256 SER A C 1
ATOM 2016 O O . SER A 1 256 ? -23.901 5.035 25.810 1.00 74.38 256 SER A O 1
ATOM 2018 N N . ALA A 1 257 ? -24.062 3.445 24.195 1.00 75.56 257 ALA A N 1
ATOM 2019 C CA . ALA A 1 257 ? -24.940 2.491 24.874 1.00 75.56 257 ALA A CA 1
ATOM 2020 C C . ALA A 1 257 ? -24.206 1.569 25.870 1.00 75.56 257 ALA A C 1
ATOM 2022 O O . ALA A 1 257 ? -24.855 0.985 26.732 1.00 75.56 257 ALA A O 1
ATOM 2023 N N . PHE A 1 258 ? -22.877 1.439 25.771 1.00 77.00 258 PHE A N 1
ATOM 2024 C CA . PHE A 1 258 ? -22.046 0.667 26.709 1.00 77.00 258 PHE A CA 1
ATOM 2025 C C . PHE A 1 258 ? -21.324 1.545 27.736 1.00 77.00 258 PHE A C 1
ATOM 2027 O O . PHE A 1 258 ? -20.545 1.042 28.539 1.00 77.00 258 PHE A O 1
ATOM 2034 N N . TYR A 1 259 ? -21.586 2.854 27.734 1.00 81.00 259 TYR A N 1
ATOM 2035 C CA . TYR A 1 259 ? -21.013 3.764 28.719 1.00 81.00 259 TYR A CA 1
ATOM 2036 C C . TYR A 1 259 ? -21.657 3.584 30.088 1.00 81.00 259 TYR A C 1
ATOM 2038 O O . TYR A 1 259 ? -22.873 3.402 30.200 1.00 81.00 259 TYR A O 1
ATOM 2046 N N . ASP A 1 260 ? -20.855 3.769 31.135 1.00 77.94 260 ASP A N 1
ATOM 2047 C CA . ASP A 1 260 ? -21.360 3.877 32.497 1.00 77.94 260 ASP A CA 1
ATOM 2048 C C . ASP A 1 260 ? -22.291 5.089 32.613 1.00 77.94 260 ASP A C 1
ATOM 2050 O O . ASP A 1 260 ? -21.877 6.251 32.550 1.00 77.94 260 ASP A O 1
ATOM 2054 N N . ARG A 1 261 ? -23.589 4.821 32.788 1.00 80.75 261 ARG A N 1
ATOM 2055 C CA . ARG A 1 261 ? -24.618 5.852 32.941 1.00 80.75 261 ARG A CA 1
ATOM 2056 C C . ARG A 1 261 ? -25.359 5.712 34.258 1.00 80.75 261 ARG A C 1
ATOM 2058 O O . ARG A 1 261 ? -25.728 4.627 34.706 1.00 80.75 261 ARG A O 1
ATOM 2065 N N . ALA A 1 262 ? -25.649 6.858 34.866 1.00 83.69 262 ALA A N 1
ATOM 2066 C CA . ALA A 1 262 ? -26.483 6.912 36.054 1.00 83.69 262 ALA A CA 1
ATOM 2067 C C . ALA A 1 262 ? -27.948 6.606 35.698 1.00 83.69 262 ALA A C 1
ATOM 2069 O O . ALA A 1 262 ? -28.642 7.426 35.099 1.00 83.69 262 ALA A O 1
ATOM 2070 N N . ILE A 1 263 ? -28.451 5.459 36.156 1.00 84.81 263 ILE A N 1
ATOM 2071 C CA . ILE A 1 263 ? -29.864 5.066 35.999 1.00 84.81 263 ILE A CA 1
ATOM 2072 C C . ILE A 1 263 ? -30.833 5.912 36.842 1.00 84.81 263 ILE A C 1
ATOM 2074 O O . ILE A 1 263 ? -32.038 5.859 36.638 1.00 84.81 263 ILE A O 1
ATOM 2078 N N . THR A 1 264 ? -30.311 6.718 37.771 1.00 85.62 264 THR A N 1
ATOM 2079 C CA . THR A 1 264 ? -31.033 7.597 38.705 1.00 85.62 264 THR A CA 1
ATOM 2080 C C . THR A 1 264 ? -32.176 8.369 38.037 1.00 85.62 264 THR A C 1
ATOM 2082 O O . THR A 1 264 ? -33.317 8.255 38.475 1.00 85.62 264 THR A O 1
ATOM 2085 N N . LYS A 1 265 ? -31.890 9.091 36.942 1.00 86.50 265 LYS A N 1
ATOM 2086 C CA . LYS A 1 265 ? -32.880 9.926 36.236 1.00 86.50 265 LYS A CA 1
ATOM 2087 C C . LYS A 1 265 ? -33.930 9.102 35.491 1.00 86.50 265 LYS A C 1
ATOM 2089 O O . LYS A 1 265 ? -35.101 9.467 35.486 1.00 86.50 265 LYS A O 1
ATOM 2094 N N . ALA A 1 266 ? -33.510 8.004 34.863 1.00 87.25 266 ALA A N 1
ATOM 2095 C CA . ALA A 1 266 ? -34.412 7.098 34.156 1.00 87.25 266 ALA A CA 1
ATOM 2096 C C . ALA A 1 266 ? -35.367 6.403 35.137 1.00 87.25 266 ALA A C 1
ATOM 2098 O O . ALA A 1 266 ? -36.566 6.317 34.880 1.00 87.25 266 ALA A O 1
ATOM 2099 N N . LEU A 1 267 ? -34.851 5.996 36.299 1.00 88.25 267 LEU A N 1
ATOM 2100 C CA . LEU A 1 267 ? -35.633 5.410 37.380 1.00 88.25 267 LEU A CA 1
ATOM 2101 C C . LEU A 1 267 ? -36.641 6.409 37.954 1.00 88.25 267 LEU A C 1
ATOM 2103 O O . LEU A 1 267 ? -37.811 6.069 38.071 1.00 88.25 267 LEU A O 1
ATOM 2107 N N . ASP A 1 268 ? -36.226 7.648 38.234 1.00 88.31 268 ASP A N 1
ATOM 2108 C CA . ASP A 1 268 ? -37.138 8.685 38.741 1.00 88.31 268 ASP A CA 1
ATOM 2109 C C . ASP A 1 268 ? -38.267 8.981 37.746 1.00 88.31 268 ASP A C 1
ATOM 2111 O O . ASP A 1 268 ? -39.425 9.098 38.139 1.00 88.31 268 ASP A O 1
ATOM 2115 N N . ARG A 1 269 ? -37.946 9.047 36.448 1.00 88.44 269 ARG A N 1
ATOM 2116 C CA . ARG A 1 269 ? -38.940 9.245 35.387 1.00 88.44 269 ARG A CA 1
ATOM 2117 C C . ARG A 1 269 ? -39.920 8.076 35.299 1.00 88.44 269 ARG A C 1
ATOM 2119 O O . ARG A 1 269 ? -41.115 8.300 35.173 1.00 88.44 269 ARG A O 1
ATOM 2126 N N . THR A 1 270 ? -39.414 6.850 35.401 1.00 88.25 270 THR A N 1
ATOM 2127 C CA . THR A 1 270 ? -40.233 5.631 35.392 1.00 88.25 270 THR A CA 1
ATOM 2128 C C . THR A 1 270 ? -41.143 5.566 36.624 1.00 88.25 270 THR A C 1
ATOM 2130 O O . THR A 1 270 ? -42.307 5.215 36.517 1.00 88.25 270 THR A O 1
ATOM 2133 N N . MET A 1 271 ? -40.665 5.974 37.802 1.00 85.25 271 MET A N 1
ATOM 2134 C CA . MET A 1 271 ? -41.479 6.008 39.026 1.00 85.25 271 MET A CA 1
ATOM 2135 C C . MET A 1 271 ? -42.585 7.078 39.006 1.00 85.25 271 MET A C 1
ATOM 2137 O O . MET A 1 271 ? -43.523 6.998 39.799 1.00 85.25 271 MET A O 1
ATOM 2141 N N . GLN A 1 272 ? -42.464 8.094 38.148 1.00 86.31 272 GLN A N 1
ATOM 2142 C CA . GLN A 1 272 ? -43.479 9.138 37.961 1.00 86.31 272 GLN A CA 1
ATOM 2143 C C . GLN A 1 272 ? -44.546 8.762 36.928 1.00 86.31 272 GLN A C 1
ATOM 2145 O O . GLN A 1 272 ? -45.566 9.446 36.841 1.00 86.31 272 GLN A O 1
ATOM 2150 N N . ASP A 1 273 ? -44.321 7.697 36.163 1.00 88.38 273 ASP A N 1
ATOM 2151 C CA . ASP A 1 273 ? -45.272 7.191 35.186 1.00 88.38 273 ASP A CA 1
ATOM 2152 C C . ASP A 1 273 ? -46.501 6.573 35.876 1.00 88.38 273 ASP A C 1
ATOM 2154 O O . ASP A 1 273 ? -46.375 5.852 36.869 1.00 88.38 273 ASP A O 1
ATOM 2158 N N . ALA A 1 274 ? -47.700 6.889 35.378 1.00 85.38 274 ALA A N 1
ATOM 2159 C CA . ALA A 1 274 ? -48.956 6.540 36.046 1.00 85.38 274 ALA A CA 1
ATOM 2160 C C . ALA A 1 274 ? -49.185 5.022 36.088 1.00 85.38 274 ALA A C 1
ATOM 2162 O O . ALA A 1 274 ? -49.541 4.484 37.140 1.00 85.38 274 ALA A O 1
ATOM 2163 N N . ASP A 1 275 ? -48.896 4.341 34.979 1.00 84.75 275 ASP A N 1
ATOM 2164 C CA . ASP A 1 275 ? -49.077 2.896 34.834 1.00 84.75 275 ASP A CA 1
ATOM 2165 C C . ASP A 1 275 ? -48.076 2.139 35.714 1.00 84.75 275 ASP A C 1
ATOM 2167 O O . ASP A 1 275 ? -48.424 1.199 3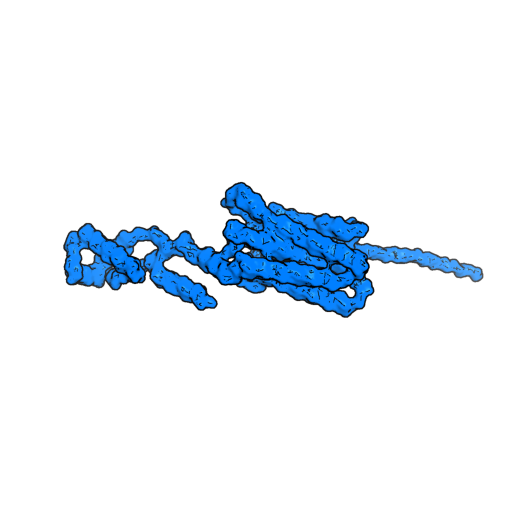6.437 1.00 84.75 275 ASP A O 1
ATOM 2171 N N . THR A 1 276 ? -46.826 2.607 35.727 1.00 84.38 276 THR A N 1
ATOM 2172 C CA . THR A 1 276 ? -45.779 2.030 36.574 1.00 84.38 276 THR A CA 1
ATOM 2173 C C . THR A 1 276 ? -46.069 2.250 38.057 1.00 84.38 276 THR A C 1
ATOM 2175 O O . THR A 1 276 ? -45.871 1.348 38.868 1.00 84.38 276 THR A O 1
ATOM 2178 N N . LYS A 1 277 ? -46.585 3.420 38.441 1.00 83.12 277 LYS A N 1
ATOM 2179 C CA . LYS A 1 277 ? -46.942 3.714 39.832 1.00 83.12 277 LYS A CA 1
ATOM 2180 C C . LYS A 1 277 ? -48.052 2.795 40.346 1.00 83.12 277 LYS A C 1
ATOM 2182 O O . LYS A 1 277 ? -47.912 2.245 41.436 1.00 83.12 277 LYS A O 1
ATOM 2187 N N . GLU A 1 278 ? -49.104 2.573 39.556 1.00 83.88 278 GLU A N 1
ATOM 2188 C CA . GLU A 1 278 ? -50.183 1.643 39.913 1.00 83.88 278 GLU A CA 1
ATOM 2189 C C . GLU A 1 278 ? -49.668 0.201 40.054 1.00 83.88 278 GLU A C 1
ATOM 2191 O O . GLU A 1 278 ? -50.055 -0.521 40.977 1.00 83.88 278 GLU A O 1
ATOM 2196 N N . LEU A 1 279 ? -48.760 -0.215 39.167 1.00 82.81 279 LEU A N 1
ATOM 2197 C CA . LEU A 1 279 ? -48.114 -1.523 39.234 1.00 82.81 279 LEU A CA 1
ATOM 2198 C C . LEU A 1 279 ? -47.265 -1.674 40.507 1.00 82.81 279 LEU A C 1
ATOM 2200 O O . LEU A 1 279 ? -47.375 -2.678 41.209 1.00 82.81 279 LEU A O 1
ATOM 2204 N N . LEU A 1 280 ? -46.437 -0.675 40.825 1.00 84.12 280 LEU A N 1
ATOM 2205 C CA . LEU A 1 280 ? -45.558 -0.684 41.996 1.00 84.12 280 LEU A CA 1
ATOM 2206 C C . LEU A 1 280 ? -46.347 -0.658 43.312 1.00 84.12 280 LEU A C 1
ATOM 2208 O O . LEU A 1 280 ? -45.971 -1.345 44.258 1.00 84.12 280 LEU A O 1
ATOM 2212 N N . ASP A 1 281 ? -47.461 0.073 43.371 1.00 82.38 281 ASP A N 1
ATOM 2213 C CA . ASP A 1 281 ? -48.312 0.118 44.565 1.00 82.38 281 ASP A CA 1
ATOM 2214 C C . ASP A 1 281 ? -49.072 -1.209 44.791 1.00 82.38 281 ASP A C 1
ATOM 2216 O O . ASP A 1 281 ? -49.389 -1.555 45.930 1.00 82.38 281 ASP A O 1
ATOM 2220 N N . LYS A 1 282 ? -49.300 -2.006 43.735 1.00 82.06 282 LYS A N 1
ATOM 2221 C CA . LYS A 1 282 ? -49.827 -3.382 43.838 1.00 82.06 282 LYS A CA 1
ATOM 2222 C C . LYS A 1 282 ? -48.767 -4.405 44.266 1.00 82.06 282 LYS A C 1
ATOM 2224 O O . LYS A 1 282 ? -49.113 -5.448 44.817 1.00 82.06 282 LYS A O 1
ATOM 2229 N N . LEU A 1 283 ? -47.489 -4.132 44.008 1.00 73.94 283 LEU A N 1
ATOM 2230 C CA . LEU A 1 283 ? -46.376 -5.072 44.166 1.00 73.94 283 LEU A CA 1
ATOM 2231 C C . LEU A 1 283 ? -45.611 -4.876 45.486 1.00 73.94 283 LEU A C 1
ATOM 2233 O O . LEU A 1 283 ? -44.404 -4.737 45.451 1.00 73.94 283 LEU A O 1
ATOM 2237 N N . PHE A 1 284 ? -46.272 -4.862 46.648 1.00 79.94 284 PHE A N 1
ATOM 2238 C CA . PHE A 1 284 ? -45.656 -4.918 48.000 1.00 79.94 284 PHE A CA 1
ATOM 2239 C C . PHE A 1 284 ? -44.377 -4.076 48.266 1.00 79.94 284 PHE A C 1
ATOM 2241 O O . PHE A 1 284 ? -43.644 -4.367 49.211 1.00 79.94 284 PHE A O 1
ATOM 2248 N N . TYR A 1 285 ? -44.099 -3.026 47.488 1.00 85.50 285 TYR A N 1
ATOM 2249 C CA . TYR A 1 285 ? -42.908 -2.202 47.668 1.00 85.50 285 TYR A CA 1
ATOM 2250 C C . TYR A 1 285 ? -43.087 -1.250 48.861 1.00 85.50 285 TYR A C 1
ATOM 2252 O O . TYR A 1 285 ? -44.212 -0.826 49.153 1.00 85.50 285 TYR A O 1
ATOM 2260 N N . PRO A 1 286 ? -41.994 -0.839 49.529 1.00 87.25 286 PRO A N 1
ATOM 2261 C CA . PRO A 1 286 ? -42.048 0.116 50.621 1.00 87.25 286 PRO A CA 1
ATOM 2262 C C . PRO A 1 286 ? -42.819 1.390 50.232 1.00 87.25 286 PRO A C 1
ATOM 2264 O O . PRO A 1 286 ? -42.644 1.913 49.125 1.00 87.25 286 PRO A O 1
ATOM 2267 N N . PRO A 1 287 ? -43.669 1.926 51.125 1.00 81.31 287 PRO A N 1
ATOM 2268 C CA . PRO A 1 287 ? -44.348 3.199 50.891 1.00 81.31 287 PRO A CA 1
ATOM 2269 C C . PRO A 1 287 ? -43.378 4.386 50.972 1.00 81.31 287 PRO A C 1
ATOM 2271 O O . PRO A 1 287 ? -43.629 5.424 50.365 1.00 81.31 287 PRO A O 1
ATOM 2274 N N . ASP A 1 288 ? -42.262 4.229 51.693 1.00 86.38 288 ASP A N 1
ATOM 2275 C CA . ASP A 1 288 ? -41.204 5.233 51.758 1.00 86.38 288 ASP A CA 1
ATOM 2276 C C . ASP A 1 288 ? -40.454 5.327 50.411 1.00 86.38 288 ASP A C 1
ATOM 2278 O O . ASP A 1 288 ? -39.906 4.323 49.943 1.00 86.38 288 ASP A O 1
ATOM 2282 N N . PRO A 1 289 ? -40.392 6.510 49.771 1.00 83.62 289 PRO A N 1
ATOM 2283 C CA . PRO A 1 289 ? -39.791 6.670 48.448 1.00 83.62 289 PRO A CA 1
ATOM 2284 C C . PRO A 1 289 ? -38.287 6.369 48.412 1.00 83.62 289 PRO A C 1
ATOM 2286 O O . PRO A 1 289 ? -37.787 5.922 47.378 1.00 83.62 289 PRO A O 1
ATOM 2289 N N . ILE A 1 290 ? -37.557 6.584 49.513 1.00 84.44 290 ILE A N 1
ATOM 2290 C CA . ILE A 1 290 ? -36.114 6.310 49.576 1.00 84.44 290 ILE A CA 1
ATOM 2291 C C . ILE A 1 290 ? -35.876 4.798 49.643 1.00 84.44 290 ILE A C 1
ATOM 2293 O O . ILE A 1 290 ? -35.107 4.264 48.838 1.00 84.44 290 ILE A O 1
ATOM 2297 N N . ALA A 1 291 ? -36.576 4.103 50.543 1.00 86.69 291 ALA A N 1
ATOM 2298 C CA . ALA A 1 291 ? -36.530 2.647 50.646 1.00 86.69 291 ALA A CA 1
ATOM 2299 C C . ALA A 1 291 ? -36.989 1.966 49.344 1.00 86.69 291 ALA A C 1
ATOM 2301 O O . ALA A 1 291 ? -36.307 1.072 48.842 1.00 86.69 291 ALA A O 1
ATOM 2302 N N . ARG A 1 292 ? -38.078 2.455 48.733 1.00 87.44 292 ARG A N 1
ATOM 2303 C CA . ARG A 1 292 ? -38.589 1.963 47.442 1.00 87.44 292 ARG A CA 1
ATOM 2304 C C . ARG A 1 292 ? -37.538 2.077 46.344 1.00 87.44 292 ARG A C 1
ATOM 2306 O O . ARG A 1 292 ? -37.296 1.130 45.602 1.00 87.44 292 ARG A O 1
ATOM 2313 N N . ARG A 1 293 ? -36.868 3.226 46.251 1.00 86.75 293 ARG A N 1
ATOM 2314 C CA . ARG A 1 293 ? -35.814 3.452 45.259 1.00 86.75 293 ARG A CA 1
ATOM 2315 C C . ARG A 1 293 ? -34.641 2.484 45.428 1.00 86.75 293 ARG A C 1
ATOM 2317 O O . ARG A 1 293 ? -34.082 2.033 44.428 1.00 86.75 293 ARG A O 1
ATOM 2324 N N . ALA A 1 294 ? -34.254 2.188 46.668 1.00 87.81 294 ALA A N 1
ATOM 2325 C CA . ALA A 1 294 ? -33.176 1.248 46.953 1.00 87.81 294 ALA A CA 1
ATOM 2326 C C . ALA A 1 294 ? -33.529 -0.169 46.473 1.00 87.81 294 ALA A C 1
ATOM 2328 O O . ALA A 1 294 ? -32.737 -0.771 45.750 1.00 87.81 294 ALA A O 1
ATOM 2329 N N . GLU A 1 295 ? -34.734 -0.656 46.779 1.00 90.38 295 GLU A N 1
ATOM 2330 C CA . GLU A 1 295 ? -35.192 -1.976 46.330 1.00 90.38 295 GLU A CA 1
ATOM 2331 C C . GLU A 1 295 ? -35.310 -2.080 44.809 1.00 90.38 295 GLU A C 1
ATOM 2333 O O . GLU A 1 295 ? -34.820 -3.043 44.217 1.00 90.38 295 GLU A O 1
ATOM 2338 N N . LEU A 1 296 ? -35.885 -1.067 44.150 1.00 90.50 296 LEU A N 1
ATOM 2339 C CA . LEU A 1 296 ? -35.985 -1.039 42.688 1.00 90.50 296 LEU A CA 1
ATOM 2340 C C . LEU A 1 296 ? -34.604 -1.068 42.028 1.00 90.50 296 LEU A C 1
ATOM 2342 O O . LEU A 1 296 ? -34.408 -1.751 41.024 1.00 90.50 296 LEU A O 1
ATOM 2346 N N . ARG A 1 297 ? -33.617 -0.377 42.611 1.00 89.19 297 ARG A N 1
ATOM 2347 C CA . ARG A 1 297 ? -32.230 -0.427 42.138 1.00 89.19 297 ARG A CA 1
ATOM 2348 C C . ARG A 1 297 ? -31.631 -1.824 42.289 1.00 89.19 297 ARG A C 1
ATOM 2350 O O . ARG A 1 297 ? -30.954 -2.287 41.372 1.00 89.19 297 ARG A O 1
ATOM 2357 N N . THR A 1 298 ? -31.868 -2.485 43.420 1.00 91.00 298 THR A N 1
ATOM 2358 C CA . THR A 1 298 ? -31.403 -3.856 43.662 1.00 91.00 298 THR A CA 1
ATOM 2359 C C . THR A 1 298 ? -32.031 -4.842 42.680 1.00 91.00 298 THR A C 1
ATOM 2361 O O . THR A 1 298 ? -31.323 -5.691 42.140 1.00 91.00 298 THR A O 1
ATOM 2364 N N . GLU A 1 299 ? -33.325 -4.708 42.392 1.00 90.88 299 GLU A N 1
ATOM 2365 C CA . GLU A 1 299 ? -34.014 -5.560 41.420 1.00 90.88 299 GLU A CA 1
ATOM 2366 C C . GLU A 1 299 ? -33.483 -5.337 39.999 1.00 90.88 299 GLU A C 1
ATOM 2368 O O . GLU A 1 299 ? -33.144 -6.301 39.316 1.00 90.88 299 GLU A O 1
ATOM 2373 N N . VAL A 1 300 ? -33.300 -4.077 39.581 1.00 89.81 300 VAL A N 1
ATOM 2374 C CA . VAL A 1 300 ? -32.651 -3.747 38.301 1.00 89.81 300 VAL A CA 1
ATOM 2375 C C . VAL A 1 300 ? -31.272 -4.408 38.214 1.00 89.81 300 VAL A C 1
ATOM 2377 O O . VAL A 1 300 ? -30.984 -5.090 37.237 1.00 89.81 300 VAL A O 1
ATOM 2380 N N . GLN A 1 301 ? -30.431 -4.287 39.247 1.00 88.19 301 GLN A N 1
ATOM 2381 C CA . GLN A 1 301 ? -29.118 -4.946 39.270 1.00 88.19 301 GLN A CA 1
ATOM 2382 C C . GLN A 1 301 ? -29.218 -6.472 39.171 1.00 88.19 301 GLN A C 1
ATOM 2384 O O . GLN A 1 301 ? -28.400 -7.101 38.502 1.00 88.19 301 GLN A O 1
ATOM 2389 N N . LYS A 1 302 ? -30.203 -7.082 39.834 1.00 91.56 302 LYS A N 1
ATOM 2390 C CA . LYS A 1 302 ? -30.415 -8.530 39.810 1.00 91.56 302 LYS A CA 1
ATOM 2391 C C . LYS A 1 302 ? -30.850 -9.016 38.428 1.00 91.56 302 LYS A C 1
ATOM 2393 O O . LYS A 1 302 ? -30.344 -10.042 37.984 1.00 91.56 302 LYS A O 1
ATOM 2398 N N . GLN A 1 303 ? -31.733 -8.290 37.745 1.00 90.00 303 GLN A N 1
ATOM 2399 C CA . GLN A 1 303 ? -32.172 -8.653 36.394 1.00 90.00 303 GLN A CA 1
ATOM 2400 C C . GLN A 1 303 ? -31.101 -8.395 35.335 1.00 90.00 303 GLN A C 1
ATOM 2402 O O . GLN A 1 303 ? -30.924 -9.220 34.439 1.00 90.00 303 GLN A O 1
ATOM 2407 N N . LEU A 1 304 ? -30.315 -7.326 35.491 1.00 87.00 304 LEU A N 1
ATOM 2408 C CA . LEU A 1 304 ? -29.193 -7.033 34.600 1.00 87.00 304 LEU A CA 1
ATOM 2409 C C . LEU A 1 304 ? -28.099 -8.108 34.644 1.00 87.00 304 LEU A C 1
ATOM 2411 O O . LEU A 1 304 ? -27.438 -8.317 33.635 1.00 87.00 304 LEU A O 1
ATOM 2415 N N . LYS A 1 305 ? -27.945 -8.863 35.745 1.00 87.38 305 LYS A N 1
ATOM 2416 C CA . LYS A 1 305 ? -27.060 -10.051 35.766 1.00 87.38 305 LYS A CA 1
ATOM 2417 C C . LYS A 1 305 ? -27.458 -11.122 34.742 1.00 87.38 305 LYS A C 1
ATOM 2419 O O . LYS A 1 305 ? -26.617 -11.930 34.369 1.00 87.38 305 LYS A O 1
ATOM 2424 N N . ASN A 1 306 ? -28.719 -11.127 34.313 1.00 88.50 306 ASN A N 1
ATOM 2425 C CA . ASN A 1 306 ? -29.262 -12.028 33.299 1.00 88.50 306 ASN A CA 1
ATOM 2426 C C . ASN A 1 306 ? -29.523 -11.300 31.963 1.00 88.50 306 ASN A C 1
ATOM 2428 O O . ASN A 1 306 ? -30.367 -11.752 31.191 1.00 88.50 306 ASN A O 1
ATOM 2432 N N . ASP A 1 307 ? -28.864 -10.161 31.713 1.00 86.06 307 ASP A N 1
ATOM 2433 C CA . ASP A 1 307 ? -29.030 -9.332 30.508 1.00 86.06 307 ASP A CA 1
ATOM 2434 C C . ASP A 1 307 ? -30.486 -8.883 30.239 1.00 86.06 307 ASP A C 1
ATOM 2436 O O . ASP A 1 307 ? -30.915 -8.742 29.090 1.00 86.06 307 ASP A O 1
ATOM 2440 N N . ASN A 1 308 ? -31.283 -8.660 31.292 1.00 88.50 308 ASN A N 1
ATOM 2441 C CA . ASN A 1 308 ? -32.680 -8.243 31.161 1.00 88.50 308 ASN A CA 1
ATOM 2442 C C . ASN A 1 308 ? -32.987 -6.965 31.946 1.00 88.50 308 ASN A C 1
ATOM 2444 O O . ASN A 1 308 ? -32.533 -6.774 33.074 1.00 88.50 308 ASN A O 1
ATOM 2448 N N . TRP A 1 309 ? -33.805 -6.105 31.338 1.00 89.81 309 TRP A N 1
ATOM 2449 C CA . TRP A 1 309 ? -34.453 -4.996 32.028 1.00 89.81 309 TRP A CA 1
ATOM 2450 C C . TRP A 1 309 ? -35.750 -5.486 32.685 1.00 89.81 309 TRP A C 1
ATOM 2452 O O . TRP A 1 309 ? -36.457 -6.292 32.072 1.00 89.81 309 TRP A O 1
ATOM 2462 N N . PRO A 1 310 ? -36.101 -4.999 33.888 1.00 90.56 310 PRO A N 1
ATOM 2463 C CA . PRO A 1 310 ? -37.406 -5.280 34.470 1.00 90.56 310 PRO A CA 1
ATOM 2464 C C . PRO A 1 310 ? -38.529 -4.795 33.555 1.00 90.56 310 PRO A C 1
ATOM 2466 O O . PRO A 1 310 ? -38.433 -3.716 32.978 1.00 90.56 310 PRO A O 1
ATOM 2469 N N . SER A 1 311 ? -39.623 -5.551 33.466 1.00 88.00 311 SER A N 1
ATOM 2470 C CA . SER A 1 311 ? -40.752 -5.236 32.575 1.00 88.00 311 SER A CA 1
ATOM 2471 C C . SER A 1 311 ? -41.434 -3.898 32.874 1.00 88.00 311 SER A C 1
ATOM 2473 O O . SER A 1 311 ? -42.106 -3.348 32.011 1.00 88.00 311 SER A O 1
ATOM 2475 N N . TRP A 1 312 ? -41.281 -3.392 34.099 1.00 87.69 312 TRP A N 1
ATOM 2476 C CA . TRP A 1 312 ? -41.800 -2.096 34.534 1.00 87.69 312 TRP A CA 1
ATOM 2477 C C . TRP A 1 312 ? -40.843 -0.935 34.236 1.00 87.69 312 TRP A C 1
ATOM 2479 O O . TRP A 1 312 ? -41.219 0.218 34.407 1.00 87.69 312 TRP A O 1
ATOM 2489 N N . PHE A 1 313 ? -39.593 -1.208 33.849 1.00 89.38 313 PHE A N 1
ATOM 2490 C CA . PHE A 1 313 ? -38.589 -0.174 33.645 1.00 89.38 313 PHE A CA 1
ATOM 2491 C C . PHE A 1 313 ? -38.620 0.357 32.213 1.00 89.38 313 PHE A C 1
ATOM 2493 O O . PHE A 1 313 ? -38.303 -0.361 31.264 1.00 89.38 313 PHE A O 1
ATOM 2500 N N . THR A 1 314 ? -38.938 1.641 32.058 1.00 87.75 314 THR A N 1
ATOM 2501 C CA . THR A 1 314 ? -38.913 2.308 30.755 1.00 87.75 314 THR A CA 1
ATOM 2502 C C . THR A 1 314 ? -37.473 2.639 30.378 1.00 87.75 314 THR A C 1
ATOM 2504 O O . THR A 1 314 ? -36.899 3.629 30.842 1.00 87.75 314 THR A O 1
ATOM 2507 N N . VAL A 1 315 ? -36.879 1.791 29.538 1.00 86.88 315 VAL A N 1
ATOM 2508 C CA . VAL A 1 315 ? -35.488 1.919 29.089 1.00 86.88 315 VAL A CA 1
ATOM 2509 C C . VAL A 1 315 ? -35.367 3.118 28.140 1.00 86.88 315 VAL A C 1
ATOM 2511 O O . VAL A 1 315 ? -36.005 3.129 27.091 1.00 86.88 315 VAL A O 1
ATOM 2514 N N . PRO A 1 316 ? -34.581 4.155 28.474 1.00 86.06 316 PRO A N 1
ATOM 2515 C CA . PRO A 1 316 ? -34.279 5.220 27.528 1.00 86.06 316 PRO A CA 1
ATOM 2516 C C . PRO A 1 316 ? -33.327 4.709 26.430 1.00 86.06 316 PRO A C 1
ATOM 2518 O O . PRO A 1 316 ? -32.521 3.822 26.715 1.00 86.06 316 PRO A O 1
ATOM 2521 N N . PRO A 1 317 ? -33.301 5.340 25.239 1.00 83.06 317 PRO A N 1
ATOM 2522 C CA . PRO A 1 317 ? -32.454 4.919 24.110 1.00 83.06 317 PRO A CA 1
ATOM 2523 C C . PRO A 1 317 ? -30.967 4.770 24.465 1.00 83.06 317 PRO A C 1
ATOM 2525 O O . PRO A 1 317 ? -30.236 3.947 23.930 1.00 83.06 317 PRO A O 1
ATOM 2528 N N . GLU A 1 318 ? -30.510 5.570 25.424 1.00 80.88 318 GLU A N 1
ATOM 2529 C CA . GLU A 1 318 ? -29.136 5.584 25.925 1.00 80.88 318 GLU A CA 1
ATOM 2530 C C . GLU A 1 318 ? -28.752 4.343 26.752 1.00 80.88 318 GLU A C 1
ATOM 2532 O O . GLU A 1 318 ? -27.567 4.112 26.975 1.00 80.88 318 GLU A O 1
ATOM 2537 N N . LEU A 1 319 ? -29.737 3.581 27.239 1.00 83.81 319 LEU A N 1
ATOM 2538 C CA . LEU A 1 319 ? -29.576 2.368 28.048 1.00 83.81 319 LEU A CA 1
ATOM 2539 C C . LEU A 1 319 ? -30.000 1.098 27.280 1.00 83.81 319 LEU A C 1
ATOM 2541 O O . LEU A 1 319 ? -30.050 0.010 27.859 1.00 83.81 319 LEU A O 1
ATOM 2545 N N . GLU A 1 320 ? -30.266 1.195 25.974 1.00 85.81 320 GLU A N 1
ATOM 2546 C CA . GLU A 1 320 ? -30.633 0.070 25.095 1.00 85.81 320 GLU A CA 1
ATOM 2547 C C . GLU A 1 320 ? -29.425 -0.817 24.719 1.00 85.81 320 GLU A C 1
ATOM 2549 O O . GLU A 1 320 ? -29.261 -1.255 23.579 1.00 85.81 320 GLU A O 1
ATOM 2554 N N . TYR A 1 321 ? -28.563 -1.133 25.692 1.00 83.50 321 TYR A N 1
ATOM 2555 C CA . TYR A 1 321 ? -27.356 -1.933 25.463 1.00 83.50 321 TYR A CA 1
ATOM 2556 C C . TYR A 1 321 ? -27.674 -3.328 24.907 1.00 83.50 321 TYR A C 1
ATOM 2558 O O . TYR A 1 321 ? -26.894 -3.862 24.127 1.00 83.50 321 TYR A O 1
ATOM 2566 N N . LYS A 1 322 ? -28.821 -3.920 25.276 1.00 84.19 322 LYS A N 1
ATOM 2567 C CA . LYS A 1 322 ? -29.230 -5.259 24.828 1.00 84.19 322 LYS A CA 1
ATOM 2568 C C . LYS A 1 322 ? -29.561 -5.287 23.339 1.00 84.19 322 LYS A C 1
ATOM 2570 O O . LYS A 1 322 ? -29.008 -6.102 22.610 1.00 84.19 322 LYS A O 1
ATOM 2575 N N . GLN A 1 323 ? -30.418 -4.372 22.888 1.00 85.56 323 GLN A N 1
ATOM 2576 C CA . GLN A 1 323 ? -30.751 -4.248 21.471 1.00 85.56 323 GLN A CA 1
ATOM 2577 C C . GLN A 1 323 ? -29.491 -3.936 20.666 1.00 85.56 323 GLN A C 1
ATOM 2579 O O . GLN A 1 323 ? -29.235 -4.567 19.642 1.00 85.56 323 GLN A O 1
ATOM 2584 N N . ARG A 1 324 ? -28.637 -3.047 21.189 1.00 83.62 324 ARG A N 1
ATOM 2585 C CA . ARG A 1 324 ? -27.365 -2.745 20.543 1.00 83.62 324 ARG A CA 1
ATOM 2586 C C . ARG A 1 324 ? -26.430 -3.955 20.486 1.00 83.62 324 ARG A C 1
ATOM 2588 O O . ARG A 1 324 ? -25.822 -4.196 19.451 1.00 83.62 324 ARG A O 1
ATOM 2595 N N . LYS A 1 325 ? -26.338 -4.747 21.555 1.00 82.62 325 LYS A N 1
ATOM 2596 C CA . LYS A 1 325 ? -25.574 -6.003 21.609 1.00 82.62 325 LYS A CA 1
ATOM 2597 C C . LYS A 1 325 ? -26.083 -7.015 20.578 1.00 82.62 325 LYS A C 1
ATOM 2599 O O . LYS A 1 325 ? -25.273 -7.610 19.878 1.00 82.62 325 LYS A O 1
ATOM 2604 N N . GLU A 1 326 ? -27.396 -7.184 20.443 1.00 84.75 326 GLU A N 1
ATOM 2605 C CA . GLU A 1 326 ? -27.994 -8.077 19.440 1.00 84.75 326 GLU A CA 1
ATOM 2606 C C . GLU A 1 326 ? -27.746 -7.597 18.002 1.00 84.75 326 GLU A C 1
ATOM 2608 O O . GLU A 1 326 ? -27.429 -8.403 17.129 1.00 84.75 326 GLU A O 1
ATOM 2613 N N . GLU A 1 327 ? -27.849 -6.291 17.742 1.00 83.44 327 GLU A N 1
ATOM 2614 C CA . GLU A 1 327 ? -27.496 -5.700 16.443 1.00 83.44 327 GLU A CA 1
ATOM 2615 C C . GLU A 1 327 ? -26.029 -5.940 16.084 1.00 83.44 327 GLU A C 1
ATOM 2617 O O . GLU A 1 327 ? -25.718 -6.250 14.936 1.00 83.44 327 GLU A O 1
ATOM 2622 N N . LEU A 1 328 ? -25.134 -5.802 17.063 1.00 75.06 328 LEU A N 1
ATOM 2623 C CA . LEU A 1 328 ? -23.703 -6.028 16.892 1.00 75.06 328 LEU A CA 1
ATOM 2624 C C . LEU A 1 328 ? -23.391 -7.502 16.612 1.00 75.06 328 LEU A C 1
ATOM 2626 O O . LEU A 1 328 ? -22.681 -7.797 15.656 1.00 75.06 328 LEU A O 1
ATOM 2630 N N . LEU A 1 329 ? -23.995 -8.430 17.359 1.00 77.75 329 LEU A N 1
ATOM 2631 C CA . LEU A 1 329 ? -23.850 -9.867 17.105 1.00 77.75 329 LEU A CA 1
ATOM 2632 C C . LEU A 1 329 ? -24.322 -10.249 15.696 1.00 77.75 329 LEU A C 1
ATOM 2634 O O . LEU A 1 329 ? -23.616 -10.959 14.987 1.00 77.75 329 LEU A O 1
ATOM 2638 N N . LYS A 1 330 ? -25.453 -9.698 15.237 1.00 79.69 330 LYS A N 1
ATOM 2639 C CA . LYS A 1 330 ? -25.931 -9.905 13.858 1.00 79.69 330 LYS A CA 1
ATOM 2640 C C . LYS A 1 330 ? -24.979 -9.348 12.798 1.00 79.69 330 LYS A C 1
ATOM 2642 O O . LYS A 1 330 ? -24.938 -9.880 11.698 1.00 79.69 330 LYS A O 1
ATOM 2647 N N . GLN A 1 331 ? -24.242 -8.276 13.097 1.00 70.69 331 GLN A N 1
ATOM 2648 C CA . GLN A 1 331 ? -23.233 -7.730 12.182 1.00 70.69 331 GLN A CA 1
ATOM 2649 C C . GLN A 1 331 ? -21.964 -8.581 12.110 1.00 70.69 331 GLN A C 1
ATOM 2651 O O . GLN A 1 331 ? -21.259 -8.488 11.115 1.00 70.69 331 GLN A O 1
ATOM 2656 N N . TYR A 1 332 ? -21.659 -9.357 13.150 1.00 63.69 332 TYR A N 1
ATOM 2657 C CA . TYR A 1 332 ? -20.499 -10.248 13.176 1.00 63.69 332 TYR A CA 1
ATOM 2658 C C . TYR A 1 332 ? -20.739 -11.556 12.404 1.00 63.69 332 TYR A C 1
ATOM 2660 O O . TYR A 1 332 ? -19.805 -12.126 11.852 1.00 63.69 332 TYR A O 1
ATOM 2668 N N . GLU A 1 333 ? -21.985 -12.038 12.365 1.00 62.34 333 GLU A N 1
ATOM 2669 C CA . GLU A 1 333 ? -22.368 -13.279 11.669 1.00 62.34 333 GLU A CA 1
ATOM 2670 C C . GLU A 1 333 ? -22.589 -13.116 10.146 1.00 62.34 333 GLU A C 1
ATOM 2672 O O . GLU A 1 333 ? -22.800 -14.115 9.455 1.00 62.34 333 GLU A O 1
ATOM 2677 N N . LEU A 1 334 ? -22.559 -11.881 9.628 1.00 53.22 334 LEU A N 1
ATOM 2678 C CA . LEU A 1 334 ? -22.685 -11.525 8.2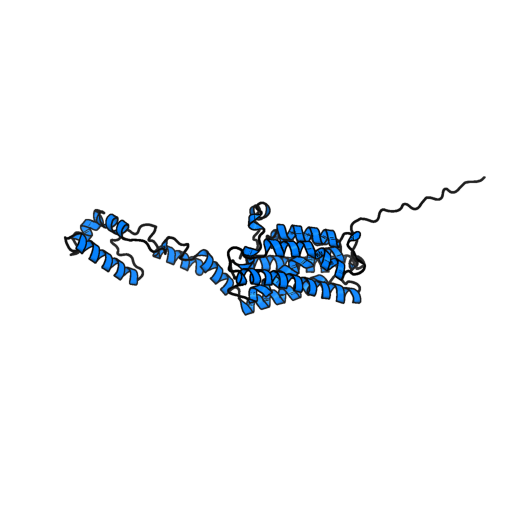03 1.00 53.22 334 LEU A CA 1
ATOM 2679 C C . LEU A 1 334 ? -21.312 -11.318 7.560 1.00 53.22 334 LEU A C 1
ATOM 2681 O O . LEU A 1 334 ? -21.158 -11.745 6.390 1.00 53.22 334 LEU A O 1
#

Foldseek 3Di:
DDDDDDDDDDPPPPDPQFDFAQQVVDDPVQLVVLLVLLLVLLLVLLLVLCCLQPVDSWPDDPVLQVDVVNLFCLSSQPALDHCVNFVLVLLLLQLSLLLLLALLLCCCQHGRNVSSVSSLVSCCTRNVNNQLSVLSNQLSSQNRGPVLVDPDSLNSNLVSSVSNVVSCVPRQFHPPDDPVNRVSSSSSVVSSSVSNSVLCCQQVVVCVVVSRHSNSSSVSSNVSNVVSVVSCCVRQRPVNSVVRNLCVVVPLVPQLLNDDDDCVVQLVVLCPDPVLVVVLVVVPADPDPVSNSVVQVVVQVVVVVVVDGPPSGDQDPSNVVSVVVVVSVVVSVD

pLDDT: mean 87.15, std 11.29, range [39.81, 98.5]

Secondary structure (DSSP, 8-state):
----------------SBPPPGGGGS-HHHHHHHHHHHHHHHHHHHHHHHHHHHS-S----HHHHH-GGGG-SHHHHHSSS-TTT-THHHHHHHHHHHHHHHHHHHHHHHT-HHHHHHHHHHHHHTS--HHHHHHHHHHHHHHHBGGG--SSHHHHHHHHTHHHHHHHHHHSS-SSS-HHHHHHTTHHHHHHHHHHHHHHHHHHHHHHHHT--TTHHHHHHHHHHHHHHHHHHHHT-HHHHHHHHHHHHS-TTT-TTSS---THHHHHHHHTSHHHHHHHHHTT--SSHHHHHHHHHHHHHHHHTTT---TT----GGG-HHHHHHHHHHHH--

Radius of gyration: 31.39 Å; chains: 1; bounding box: 79×41×120 Å